Protein AF-A0A7C6B338-F1 (afdb_monomer)

Foldseek 3Di:
DDDDDDDPPPDDPPPDPDDPVLLVVLVCCCPPVVDDLVVSCVVSVNDSVVSVCSVVVVVVVVVVVPPPPPDDPQPQFDQDPVPRDGGRPPDVVVVVVVCVVVVVDPPDPPPPPDDPPPPDDPVVVVVVVVVQVVCVVVVVDDPPPPPVVPPPPPPVVPPPPPPPPPPPPDPPDPDPPDDPDPPDDDDDDDDDDDD

pLDDT: mean 76.28, std 18.22, range [43.34, 97.88]

Secondary structure (DSSP, 8-state):
-------------------HHHHHHHHHHHHTS---HHHHHHHH---HHHHHHHHTTHHHHHHHTS---SS-PPPPPEE-TTT--EESSS-HHHHHHHHHHTT-SPPPTT-SSS-------HHHHHHHHHHHHHHHHTT--S--S----------TT--TT-S--------------------------------

Solvent-accessible surface area (backbone atoms only — not comparable to full-atom values): 13273 Å² total; per-residue (Å²): 138,86,82,79,82,76,83,86,75,89,75,78,90,72,78,70,81,75,52,70,70,57,54,53,51,53,50,48,44,47,69,75,72,66,47,54,60,68,56,50,20,67,76,69,74,44,54,53,68,57,51,51,33,48,74,70,53,52,46,57,57,62,56,67,69,44,78,74,75,82,77,67,78,74,67,74,72,40,64,36,91,91,78,61,49,78,34,50,84,73,56,61,69,62,50,50,50,57,34,44,78,67,63,74,45,75,79,64,93,75,78,60,96,62,78,85,82,75,85,61,56,71,76,56,43,54,52,49,51,54,54,51,53,53,33,48,75,71,67,60,52,78,80,64,82,74,69,63,80,74,78,65,91,67,60,83,77,72,57,94,74,74,78,72,84,75,74,69,75,72,83,78,72,80,80,79,78,76,75,77,81,84,74,87,83,77,89,72,82,86,77,84,83,88,133

Mean predicted aligned error: 17.67 Å

Sequence (195 aa):
MYIFPTPRGFSFRRFHVLSRYLADKVLYLLTEEKLSQRQVARLTGVSRATVAAIARGEWHARYRSRPSQDGDAAPPPCRCPDCGALVTPPCLACQIRKLKSRGKIAPLPGETHGPLQLELHPSHYARYLEVRAAAMARGEGEPSSDWQEDSTDDDPWAMDTLWPDESFPCPTGEPLQHCPQHTDATCLPFQRRAA

Structure (mmCIF, N/CA/C/O backbone):
data_AF-A0A7C6B338-F1
#
_entry.id   AF-A0A7C6B338-F1
#
loop_
_atom_site.group_PDB
_atom_site.id
_atom_site.type_symbol
_atom_site.label_atom_id
_atom_site.label_alt_id
_atom_site.label_comp_id
_atom_site.label_asym_id
_atom_site.label_entity_id
_atom_site.label_seq_id
_atom_site.pdbx_PDB_ins_code
_atom_site.Cartn_x
_atom_site.Cartn_y
_atom_site.Cartn_z
_atom_site.occupancy
_atom_site.B_iso_or_equiv
_atom_site.auth_seq_id
_atom_site.auth_comp_id
_atom_site.auth_asym_id
_atom_site.auth_atom_id
_atom_site.pdbx_PDB_model_num
ATOM 1 N N . MET A 1 1 ? 33.736 28.683 -3.849 1.00 56.28 1 ME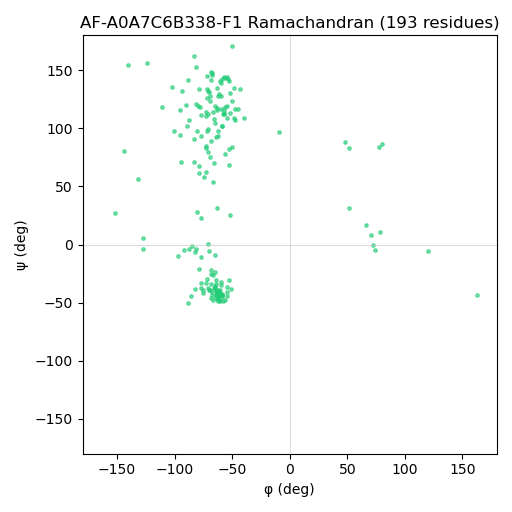T A N 1
ATOM 2 C CA . MET A 1 1 ? 33.394 27.284 -4.187 1.00 56.28 1 MET A CA 1
ATOM 3 C C . MET A 1 1 ? 31.997 27.029 -3.628 1.00 56.28 1 MET A C 1
ATOM 5 O O . MET A 1 1 ? 31.863 26.878 -2.424 1.00 56.28 1 MET A O 1
ATOM 9 N N . TYR A 1 2 ? 30.947 27.154 -4.447 1.00 47.97 2 TYR A N 1
ATOM 10 C CA . TYR A 1 2 ? 29.556 27.104 -3.970 1.00 47.97 2 TYR A CA 1
ATOM 11 C C . TYR A 1 2 ? 28.994 25.686 -4.116 1.00 47.97 2 TYR A C 1
ATOM 13 O O . TYR A 1 2 ? 28.879 25.170 -5.226 1.00 47.97 2 TYR A O 1
ATOM 21 N N . ILE A 1 3 ? 28.667 25.057 -2.987 1.00 61.31 3 ILE A N 1
ATOM 22 C CA . ILE A 1 3 ? 27.981 23.763 -2.921 1.00 61.31 3 ILE A CA 1
ATOM 23 C C . ILE A 1 3 ? 26.480 24.057 -2.965 1.00 61.31 3 ILE A C 1
ATOM 25 O O . ILE A 1 3 ? 25.926 24.562 -1.994 1.00 61.31 3 ILE A O 1
ATOM 29 N N . PHE A 1 4 ? 25.820 23.769 -4.087 1.00 44.12 4 PHE A N 1
ATOM 30 C CA . PHE A 1 4 ? 24.360 23.840 -4.168 1.00 44.12 4 PHE A CA 1
ATOM 31 C C . PHE A 1 4 ? 23.744 22.592 -3.513 1.00 44.12 4 PHE A C 1
ATOM 33 O O . PHE A 1 4 ? 23.978 21.479 -3.998 1.00 44.12 4 PHE A O 1
ATOM 40 N N . PRO A 1 5 ? 22.948 22.728 -2.437 1.00 55.75 5 PRO A N 1
ATOM 41 C CA . PRO A 1 5 ? 22.215 21.608 -1.867 1.00 55.75 5 PRO A CA 1
ATOM 42 C C . PRO A 1 5 ? 21.076 21.218 -2.816 1.00 55.75 5 PRO A C 1
ATOM 44 O O . PRO A 1 5 ? 20.119 21.962 -3.016 1.00 55.75 5 PRO A O 1
ATOM 47 N N . THR A 1 6 ? 21.167 20.038 -3.428 1.00 54.25 6 THR A N 1
ATOM 48 C CA . THR A 1 6 ? 20.068 19.491 -4.232 1.00 54.25 6 THR A CA 1
ATOM 49 C C . THR A 1 6 ? 18.894 19.114 -3.320 1.00 54.25 6 THR A C 1
ATOM 51 O O . THR A 1 6 ? 19.108 18.346 -2.373 1.00 54.25 6 THR A O 1
ATOM 54 N N . PRO A 1 7 ? 17.661 19.572 -3.597 1.00 53.97 7 PRO A N 1
ATOM 55 C CA . PRO A 1 7 ? 16.501 19.247 -2.778 1.00 53.97 7 PRO A CA 1
ATOM 56 C C . PRO A 1 7 ? 16.179 17.750 -2.879 1.00 53.97 7 PRO A C 1
ATOM 58 O O . PRO A 1 7 ? 15.787 17.239 -3.929 1.00 53.97 7 PRO A O 1
ATOM 61 N N . ARG A 1 8 ? 16.334 17.027 -1.763 1.00 49.91 8 ARG A N 1
ATOM 62 C CA . ARG A 1 8 ? 15.863 15.643 -1.597 1.00 49.91 8 ARG A CA 1
ATOM 63 C C . ARG A 1 8 ? 14.357 15.641 -1.312 1.00 49.91 8 ARG A C 1
ATOM 65 O O . ARG A 1 8 ? 13.929 15.299 -0.219 1.00 49.91 8 ARG A O 1
ATOM 72 N N . GLY A 1 9 ? 13.555 16.027 -2.298 1.00 44.34 9 GLY A N 1
ATOM 73 C CA . GLY A 1 9 ? 12.099 15.865 -2.270 1.00 44.34 9 GLY A CA 1
ATOM 74 C C . GLY A 1 9 ? 11.679 14.576 -2.974 1.00 44.34 9 GLY A C 1
ATOM 75 O O . GLY A 1 9 ? 11.151 14.630 -4.078 1.00 44.34 9 GLY A O 1
ATOM 76 N N . PHE A 1 10 ? 11.950 13.408 -2.382 1.00 49.06 10 PHE A N 1
ATOM 77 C CA . PHE A 1 10 ? 11.479 12.113 -2.903 1.00 49.06 10 PHE A CA 1
ATOM 78 C C . PHE A 1 10 ? 10.038 11.859 -2.440 1.00 49.06 10 PHE A C 1
ATOM 80 O O . PHE A 1 10 ? 9.779 11.013 -1.586 1.00 49.06 10 PHE A O 1
ATOM 87 N N . SER A 1 11 ? 9.095 12.610 -3.004 1.00 46.00 11 SER A N 1
ATOM 88 C CA . SER A 1 11 ? 7.671 12.431 -2.726 1.00 46.00 11 SER A CA 1
ATOM 89 C C . SER A 1 11 ? 6.970 11.691 -3.864 1.00 46.00 11 SER A C 1
ATOM 91 O O . SER A 1 11 ? 7.153 11.987 -5.040 1.00 46.00 11 SER A O 1
ATOM 93 N N . PHE A 1 12 ? 6.133 10.743 -3.442 1.00 43.34 12 PHE A N 1
ATOM 94 C CA . PHE A 1 12 ? 5.145 9.955 -4.181 1.00 43.34 12 PHE A CA 1
ATOM 95 C C . PHE A 1 12 ? 5.622 8.781 -5.042 1.00 43.34 12 PHE A C 1
ATOM 97 O O . PHE A 1 12 ? 5.664 8.804 -6.270 1.00 43.34 12 PHE A O 1
ATOM 104 N N . ARG A 1 13 ? 5.786 7.647 -4.342 1.00 46.09 13 ARG A N 1
ATOM 105 C CA . ARG A 1 13 ? 5.622 6.291 -4.882 1.00 46.09 13 ARG A CA 1
ATOM 106 C C . ARG A 1 13 ? 4.162 6.041 -5.282 1.00 46.09 13 ARG A C 1
ATOM 108 O O . ARG A 1 13 ? 3.471 5.238 -4.663 1.00 46.09 13 ARG A O 1
ATOM 115 N N . ARG A 1 14 ? 3.682 6.690 -6.342 1.00 51.34 14 ARG A N 1
ATOM 116 C CA . ARG A 1 14 ? 2.591 6.101 -7.121 1.00 51.34 14 ARG A CA 1
ATOM 117 C C . ARG A 1 14 ? 3.267 5.078 -8.022 1.00 51.34 14 ARG A C 1
ATOM 119 O O . ARG A 1 14 ? 3.908 5.440 -9.004 1.00 51.34 14 ARG A O 1
ATOM 126 N N . PHE A 1 15 ? 3.247 3.809 -7.614 1.00 53.41 15 PHE A N 1
ATOM 127 C CA . PHE A 1 15 ? 3.735 2.728 -8.463 1.00 53.41 15 PHE A CA 1
ATOM 128 C C . PHE A 1 15 ? 2.827 2.678 -9.689 1.00 53.41 15 PHE A C 1
ATOM 130 O O . PHE A 1 15 ? 1.767 2.059 -9.658 1.00 53.41 15 PHE A O 1
ATOM 137 N N . HIS A 1 16 ? 3.215 3.381 -10.753 1.00 63.19 16 HIS A N 1
ATOM 138 C CA . HIS A 1 16 ? 2.616 3.166 -12.056 1.00 63.19 16 HIS A CA 1
ATOM 139 C C . HIS A 1 16 ? 2.805 1.686 -12.365 1.00 63.19 16 HIS A C 1
ATOM 141 O O . HIS A 1 16 ? 3.935 1.191 -12.410 1.00 63.19 16 HIS A O 1
ATOM 147 N N . VAL A 1 17 ? 1.690 0.974 -12.515 1.00 72.56 17 VAL A N 1
ATOM 148 C CA . VAL A 1 17 ? 1.691 -0.357 -13.107 1.00 72.56 17 VAL A CA 1
ATOM 149 C C . VAL A 1 17 ? 2.276 -0.164 -14.502 1.00 72.56 17 VAL A C 1
ATOM 151 O O . VAL A 1 17 ? 1.627 0.412 -15.372 1.00 72.56 17 VAL A O 1
ATOM 154 N N . LEU A 1 18 ? 3.553 -0.517 -14.679 1.00 82.31 18 LEU A N 1
ATOM 155 C CA . LEU A 1 18 ? 4.200 -0.424 -15.982 1.00 82.31 18 LEU A CA 1
ATOM 156 C C . LEU A 1 18 ? 3.463 -1.364 -16.931 1.00 82.31 18 LEU A C 1
ATOM 158 O O . LEU A 1 18 ? 3.292 -2.543 -16.619 1.00 82.31 18 LEU A O 1
ATOM 162 N N . SER A 1 19 ? 3.048 -0.853 -18.085 1.00 88.06 19 SER A N 1
ATOM 163 C CA . SER A 1 19 ? 2.526 -1.711 -19.139 1.00 88.06 19 SER A CA 1
ATOM 164 C C . SER A 1 19 ? 3.650 -2.591 -19.690 1.00 88.06 19 SER A C 1
ATOM 166 O O . SER A 1 19 ? 4.813 -2.181 -19.748 1.00 88.06 19 SER A O 1
ATOM 168 N N . ARG A 1 20 ? 3.296 -3.806 -20.120 1.00 87.25 20 ARG A N 1
ATOM 169 C CA . ARG A 1 20 ? 4.233 -4.750 -20.750 1.00 87.25 20 ARG A CA 1
ATOM 170 C C . ARG A 1 20 ? 4.952 -4.127 -21.948 1.00 87.25 20 ARG A C 1
ATOM 172 O O . ARG A 1 20 ? 6.172 -4.176 -22.016 1.00 87.25 20 ARG A O 1
ATOM 179 N N . TYR A 1 21 ? 4.198 -3.423 -22.788 1.00 92.94 21 TYR A N 1
ATOM 180 C CA . TYR A 1 21 ? 4.725 -2.678 -23.929 1.00 92.94 21 TYR A CA 1
ATOM 181 C C . TYR A 1 21 ? 5.827 -1.678 -23.544 1.00 92.94 21 TYR A C 1
ATOM 183 O O . TYR A 1 21 ? 6.835 -1.553 -24.236 1.00 92.94 21 TYR A O 1
ATOM 191 N N . LEU A 1 22 ? 5.662 -0.969 -22.422 1.00 94.31 22 LEU A N 1
ATOM 192 C CA . LEU A 1 22 ? 6.656 0.005 -21.982 1.00 94.31 22 LEU A CA 1
ATOM 193 C C . LEU A 1 22 ? 7.946 -0.687 -21.520 1.00 94.31 22 LEU A C 1
ATOM 195 O O . LEU A 1 22 ? 9.033 -0.199 -21.822 1.00 94.31 22 LEU A O 1
ATOM 199 N N . ALA A 1 23 ? 7.842 -1.826 -20.833 1.00 93.69 23 ALA A N 1
ATOM 200 C CA . ALA A 1 23 ? 9.010 -2.615 -20.446 1.00 93.69 23 ALA A CA 1
ATOM 201 C C . ALA A 1 23 ? 9.781 -3.141 -21.670 1.00 93.69 23 ALA A C 1
ATOM 203 O O . ALA A 1 23 ? 11.005 -3.018 -21.706 1.00 93.69 23 ALA A O 1
ATOM 204 N N . ASP A 1 24 ? 9.071 -3.622 -22.695 1.00 94.06 24 ASP A N 1
ATOM 205 C CA . ASP A 1 24 ? 9.676 -4.083 -23.951 1.00 94.06 24 ASP A CA 1
ATOM 206 C C . ASP A 1 24 ? 10.387 -2.929 -24.682 1.00 94.06 24 ASP A C 1
ATOM 208 O O . ASP A 1 24 ? 11.522 -3.074 -25.137 1.00 94.06 24 ASP A O 1
ATOM 212 N N . LYS A 1 25 ? 9.780 -1.733 -24.697 1.00 96.12 25 LYS A N 1
ATOM 213 C CA . LYS A 1 25 ? 10.408 -0.520 -25.244 1.00 96.12 25 LYS A CA 1
ATOM 214 C C . LYS A 1 25 ? 11.679 -0.128 -24.483 1.00 96.12 25 LYS A C 1
ATOM 216 O O . LYS A 1 25 ? 12.661 0.269 -25.102 1.00 96.12 25 LYS A O 1
ATOM 221 N N . VAL A 1 26 ? 11.688 -0.237 -23.151 1.00 95.94 26 VAL A N 1
ATOM 222 C CA . VAL A 1 26 ? 12.896 0.018 -22.343 1.00 95.94 26 VAL A CA 1
ATOM 223 C C . VAL A 1 26 ? 14.002 -0.980 -22.685 1.00 95.94 26 VAL A C 1
ATOM 225 O O . VAL A 1 26 ? 15.153 -0.566 -22.807 1.00 95.94 26 VAL A O 1
ATOM 228 N N . LEU A 1 27 ? 13.674 -2.265 -22.854 1.00 95.44 27 LEU A N 1
ATOM 229 C CA . LEU A 1 27 ? 14.650 -3.285 -23.245 1.00 95.44 27 LEU A CA 1
ATOM 230 C C . LEU A 1 27 ? 15.247 -2.988 -24.622 1.00 95.44 27 LEU A C 1
ATOM 232 O O . LEU A 1 27 ? 16.468 -2.966 -24.741 1.00 95.44 27 LEU A O 1
ATOM 236 N N . TYR A 1 28 ? 14.409 -2.657 -25.607 1.00 96.38 28 TYR A N 1
ATOM 237 C CA . TYR A 1 28 ? 14.851 -2.281 -26.951 1.00 96.38 28 TYR A CA 1
ATOM 238 C C . TYR A 1 28 ? 15.841 -1.102 -26.935 1.00 96.38 28 TYR A C 1
ATOM 240 O O . TYR A 1 28 ? 16.917 -1.184 -27.522 1.00 96.38 28 TYR A O 1
ATOM 248 N N . LEU A 1 29 ? 15.532 -0.032 -26.192 1.00 96.81 29 LEU A N 1
ATOM 249 C CA . LEU A 1 29 ? 16.410 1.143 -26.078 1.00 96.81 29 LEU A CA 1
ATOM 250 C C . LEU A 1 29 ? 17.757 0.829 -25.401 1.00 96.81 29 LEU A C 1
ATOM 252 O O . LEU A 1 29 ? 18.762 1.486 -25.676 1.00 96.81 29 LEU A O 1
ATOM 256 N N . LEU A 1 30 ? 17.785 -0.150 -24.491 1.00 96.12 30 LEU A N 1
ATOM 257 C CA . LEU A 1 30 ? 19.012 -0.575 -23.815 1.00 96.12 30 LEU A CA 1
ATOM 258 C C . LEU A 1 30 ? 19.890 -1.460 -24.709 1.00 96.12 30 LEU A C 1
ATOM 260 O O . LEU A 1 30 ? 21.113 -1.348 -24.631 1.00 96.12 30 LEU A O 1
ATOM 264 N N . THR A 1 31 ? 19.295 -2.333 -25.526 1.00 95.50 31 THR A N 1
ATOM 265 C CA . THR A 1 31 ? 20.041 -3.284 -26.364 1.00 95.50 31 THR A CA 1
ATOM 266 C C . THR A 1 31 ? 20.473 -2.688 -27.699 1.00 95.50 31 THR A C 1
ATOM 268 O O . THR A 1 31 ? 21.626 -2.862 -28.083 1.00 95.50 31 THR A O 1
ATOM 271 N N . GLU A 1 32 ? 19.580 -1.967 -28.381 1.00 93.94 32 GLU A N 1
ATOM 272 C CA . GLU A 1 32 ? 19.788 -1.529 -29.767 1.00 93.94 32 GLU A CA 1
ATOM 273 C C . GLU A 1 32 ? 20.521 -0.182 -29.838 1.00 93.94 32 GLU A C 1
ATOM 275 O O . GLU A 1 32 ? 21.556 -0.042 -30.486 1.00 93.94 32 GLU A O 1
ATOM 280 N N . GLU A 1 33 ? 20.034 0.814 -29.095 1.00 87.44 33 GLU A N 1
ATOM 281 C CA . GLU A 1 33 ? 20.549 2.189 -29.159 1.00 87.44 33 GLU A CA 1
ATOM 282 C C . GLU A 1 33 ? 21.735 2.440 -28.209 1.00 87.44 33 GLU A C 1
ATOM 284 O O . GLU A 1 33 ? 22.310 3.530 -28.196 1.00 87.44 33 GLU A O 1
ATOM 289 N N . LYS A 1 34 ? 22.112 1.437 -27.397 1.00 91.38 34 LYS A N 1
ATOM 290 C CA . LYS A 1 34 ? 23.195 1.498 -26.392 1.00 91.38 34 LYS A CA 1
ATOM 291 C C . LYS A 1 34 ? 23.082 2.700 -25.442 1.00 91.38 34 LYS A C 1
ATOM 293 O O . LYS A 1 34 ? 24.087 3.236 -24.966 1.00 91.38 34 LYS A O 1
ATOM 298 N N . LEU A 1 35 ? 21.858 3.137 -25.146 1.00 96.19 35 LEU A N 1
ATOM 299 C CA . LEU A 1 35 ? 21.623 4.273 -24.262 1.00 96.19 35 LEU A CA 1
ATOM 300 C C . LEU A 1 35 ? 21.920 3.918 -22.804 1.00 96.19 35 LEU A C 1
ATOM 302 O O . LEU A 1 35 ? 21.628 2.825 -22.316 1.00 96.19 35 LEU A O 1
ATOM 306 N N . SER A 1 36 ? 22.441 4.888 -22.050 1.00 97.19 36 SER A N 1
ATOM 307 C CA . SER A 1 36 ? 22.596 4.714 -20.607 1.00 97.19 36 SER A CA 1
ATOM 308 C C . SER A 1 36 ? 21.229 4.665 -19.917 1.00 97.19 36 SER A C 1
ATOM 310 O O . SER A 1 36 ? 20.293 5.377 -20.286 1.00 97.19 36 SER A O 1
ATOM 312 N N . GLN A 1 37 ? 21.123 3.917 -18.816 1.00 97.38 37 GLN A N 1
ATOM 313 C CA . GLN A 1 37 ? 19.884 3.824 -18.025 1.00 97.38 37 GLN A CA 1
ATOM 314 C C . GLN A 1 37 ? 19.320 5.197 -17.609 1.00 97.38 37 GLN A C 1
ATOM 316 O O . GLN A 1 37 ? 18.111 5.361 -17.465 1.00 97.38 37 GLN A O 1
ATOM 321 N N . ARG A 1 38 ? 20.190 6.200 -17.405 1.00 96.44 38 ARG A N 1
ATOM 322 C CA . ARG A 1 38 ? 19.781 7.575 -17.074 1.00 96.44 38 ARG A CA 1
ATOM 323 C C . ARG A 1 38 ? 19.118 8.280 -18.258 1.00 96.44 38 ARG A C 1
ATOM 325 O O . ARG A 1 38 ? 18.160 9.013 -18.041 1.00 96.44 38 ARG A O 1
ATOM 332 N N . GLN A 1 39 ? 19.618 8.076 -19.475 1.00 97.19 39 GLN A N 1
ATOM 333 C CA . GLN A 1 39 ? 19.007 8.624 -20.688 1.00 97.19 39 GLN A CA 1
ATOM 334 C C . GLN A 1 39 ? 17.661 7.955 -20.953 1.00 97.19 39 GLN A C 1
ATOM 336 O O . GLN A 1 39 ? 16.671 8.657 -21.130 1.00 97.19 39 GLN A O 1
ATOM 341 N N . VAL A 1 40 ? 17.595 6.625 -20.850 1.00 97.38 40 VAL A N 1
ATOM 342 C CA . VAL A 1 40 ? 16.340 5.878 -21.025 1.00 97.38 40 VAL A CA 1
ATOM 343 C C . VAL A 1 40 ? 15.279 6.322 -20.015 1.00 97.38 40 VAL A C 1
ATOM 345 O O . VAL A 1 40 ? 14.139 6.569 -20.396 1.00 97.38 40 VAL A O 1
ATOM 348 N N . ALA A 1 41 ? 15.647 6.512 -18.744 1.00 96.44 41 ALA A N 1
ATOM 349 C CA . ALA A 1 41 ? 14.741 7.031 -17.716 1.00 96.44 41 ALA A CA 1
ATOM 350 C C . ALA A 1 41 ? 14.173 8.420 -18.067 1.00 96.44 41 ALA A C 1
ATOM 352 O O . ALA A 1 41 ? 12.979 8.660 -17.905 1.00 96.44 41 ALA A O 1
ATOM 353 N N . ARG A 1 42 ? 15.011 9.328 -18.588 1.00 96.44 42 ARG A N 1
ATOM 354 C CA . ARG A 1 42 ? 14.578 10.668 -19.023 1.00 96.44 42 ARG A CA 1
ATOM 355 C C . ARG A 1 42 ? 13.665 10.612 -20.247 1.00 96.44 42 ARG A C 1
ATOM 357 O O . ARG A 1 42 ? 12.682 11.337 -20.281 1.00 96.44 42 ARG A O 1
ATOM 364 N N . LEU A 1 43 ? 13.973 9.749 -21.215 1.00 96.62 43 LEU A N 1
ATOM 365 C CA . LEU A 1 43 ? 13.196 9.600 -22.450 1.00 96.62 43 LEU A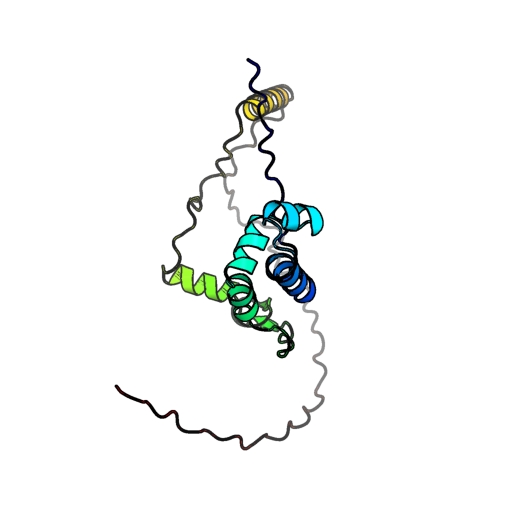 CA 1
ATOM 366 C C . LEU A 1 43 ? 11.830 8.944 -22.217 1.00 96.62 43 LEU A C 1
ATOM 368 O O . LEU A 1 43 ? 10.853 9.305 -22.861 1.00 96.62 43 LEU A O 1
ATOM 372 N N . THR A 1 44 ? 11.760 7.969 -21.311 1.00 94.88 44 THR A N 1
ATOM 373 C CA . THR A 1 44 ? 10.543 7.171 -21.071 1.00 94.88 44 THR A CA 1
ATOM 374 C C . THR A 1 44 ? 9.704 7.663 -19.893 1.00 94.88 44 THR A C 1
ATOM 376 O O . THR A 1 44 ? 8.595 7.175 -19.698 1.00 94.88 44 THR A O 1
ATOM 379 N N . GLY A 1 45 ? 10.220 8.593 -19.082 1.00 94.56 45 GLY A N 1
ATOM 380 C CA . GLY A 1 45 ? 9.571 9.048 -17.847 1.00 94.56 45 GLY A CA 1
ATOM 381 C C . GLY A 1 45 ? 9.578 8.006 -16.721 1.00 94.56 45 GLY A C 1
ATOM 382 O O . GLY A 1 45 ? 8.938 8.194 -15.687 1.00 94.56 45 GLY A O 1
ATOM 383 N N . VAL A 1 46 ? 10.295 6.894 -16.898 1.00 93.94 46 VAL A N 1
ATOM 384 C CA . VAL A 1 46 ? 10.379 5.810 -15.918 1.00 93.94 46 VAL A CA 1
ATOM 385 C C . VAL A 1 46 ? 11.506 6.070 -14.927 1.00 93.94 46 VAL A C 1
ATOM 387 O O . VAL A 1 46 ? 12.592 6.521 -15.286 1.00 93.94 46 VAL A O 1
ATOM 390 N N . SER A 1 47 ? 11.284 5.731 -13.654 1.00 93.94 47 SER A N 1
ATOM 391 C CA . SER A 1 47 ? 12.330 5.860 -12.638 1.00 93.94 47 SER A CA 1
ATOM 392 C C . SER A 1 47 ? 13.571 5.027 -12.996 1.00 93.94 47 SER A C 1
ATOM 394 O O . SER A 1 47 ? 13.466 3.887 -13.459 1.00 93.94 47 SER A O 1
ATOM 396 N N . ARG A 1 48 ? 14.769 5.550 -12.705 1.00 95.38 48 ARG A N 1
ATOM 397 C CA . ARG A 1 48 ? 16.034 4.825 -12.932 1.00 95.38 48 ARG A CA 1
ATOM 398 C C . ARG A 1 48 ? 16.051 3.453 -12.246 1.00 95.38 48 ARG A C 1
ATOM 400 O O . ARG A 1 48 ? 16.601 2.508 -12.800 1.00 95.38 48 ARG A O 1
ATOM 407 N N . ALA A 1 49 ? 15.451 3.341 -11.058 1.00 93.00 49 ALA A N 1
ATOM 408 C CA . ALA A 1 49 ? 15.364 2.081 -10.323 1.00 93.00 49 ALA A CA 1
ATOM 409 C C . ALA A 1 49 ? 14.528 1.034 -11.078 1.00 93.00 49 ALA A C 1
ATOM 411 O O . ALA A 1 49 ? 14.909 -0.131 -11.140 1.00 93.00 49 ALA A O 1
ATOM 412 N N . THR A 1 50 ? 13.428 1.456 -11.702 1.00 93.12 50 THR A N 1
ATOM 413 C CA . THR A 1 50 ? 12.594 0.581 -12.532 1.00 93.12 50 THR A CA 1
ATOM 414 C C . THR A 1 50 ? 13.328 0.150 -13.801 1.00 93.12 50 THR A C 1
ATOM 416 O O . THR A 1 50 ? 13.313 -1.031 -14.124 1.00 93.12 50 THR A O 1
ATOM 419 N N . VAL A 1 51 ? 14.027 1.069 -14.480 1.00 95.75 51 VAL A N 1
ATOM 420 C CA . VAL A 1 51 ? 14.860 0.732 -15.652 1.00 95.75 51 VAL A CA 1
ATOM 421 C C . VAL A 1 51 ? 15.935 -0.293 -15.277 1.00 95.75 51 VAL A C 1
ATOM 423 O O . VAL A 1 51 ? 16.125 -1.271 -15.992 1.00 95.75 51 VAL A O 1
ATOM 426 N N . ALA A 1 52 ? 16.594 -0.123 -14.127 1.00 95.31 52 ALA A N 1
ATOM 427 C CA . ALA A 1 52 ? 17.569 -1.092 -13.630 1.00 95.31 52 ALA A CA 1
ATOM 428 C C . ALA A 1 52 ? 16.933 -2.462 -13.321 1.00 95.31 52 ALA A C 1
ATOM 430 O O . ALA A 1 52 ? 17.514 -3.491 -13.653 1.00 95.31 52 ALA A O 1
ATOM 431 N N . ALA A 1 53 ? 15.731 -2.497 -12.735 1.00 93.25 53 ALA A N 1
ATOM 432 C CA . ALA A 1 53 ? 15.005 -3.746 -12.487 1.00 93.25 53 ALA A CA 1
ATOM 433 C C . ALA A 1 53 ? 14.591 -4.463 -13.787 1.00 93.25 53 ALA A C 1
ATOM 435 O O . ALA A 1 53 ? 14.635 -5.691 -13.841 1.00 93.25 53 ALA A O 1
ATOM 436 N N . ILE A 1 54 ? 14.225 -3.714 -14.835 1.00 94.38 54 ILE A N 1
ATOM 437 C CA . ILE A 1 54 ? 13.942 -4.257 -16.174 1.00 94.38 54 ILE A CA 1
ATOM 438 C C . ILE A 1 54 ? 15.222 -4.823 -16.794 1.00 94.38 54 ILE A C 1
ATOM 440 O O . ILE A 1 54 ? 15.225 -5.967 -17.232 1.00 94.38 54 ILE A O 1
ATOM 444 N N . ALA A 1 55 ? 16.322 -4.067 -16.751 1.00 95.12 55 ALA A N 1
ATOM 445 C CA . ALA A 1 55 ? 17.613 -4.494 -17.290 1.00 95.12 55 ALA A CA 1
ATOM 446 C C . ALA A 1 55 ? 18.141 -5.781 -16.628 1.00 95.12 55 ALA A C 1
ATOM 448 O O . ALA A 1 55 ? 18.791 -6.587 -17.283 1.00 95.12 55 ALA A O 1
ATOM 449 N N . ARG A 1 56 ? 17.844 -5.993 -15.338 1.00 94.81 56 ARG A N 1
ATOM 450 C CA . ARG A 1 56 ? 18.188 -7.223 -14.601 1.00 94.81 56 ARG A CA 1
ATOM 451 C C . ARG A 1 56 ? 17.212 -8.386 -14.826 1.00 94.81 56 ARG A C 1
ATOM 453 O O . ARG A 1 56 ? 17.415 -9.451 -14.257 1.00 94.81 56 ARG A O 1
ATOM 460 N N . GLY A 1 57 ? 16.120 -8.189 -15.567 1.00 92.06 57 GLY A N 1
ATOM 461 C CA . GLY A 1 57 ? 15.062 -9.193 -15.745 1.00 92.06 57 GLY A CA 1
ATOM 462 C C . GLY A 1 57 ? 14.173 -9.428 -14.511 1.00 92.06 57 GLY A C 1
ATOM 463 O O . GLY A 1 57 ? 13.210 -10.190 -14.571 1.00 92.06 57 GLY A O 1
ATOM 464 N N . GLU A 1 58 ? 14.426 -8.736 -13.398 1.00 89.56 58 GLU A N 1
ATOM 465 C CA . GLU A 1 58 ? 13.661 -8.861 -12.148 1.00 89.56 58 GLU A CA 1
ATOM 466 C C . GLU A 1 58 ? 12.227 -8.323 -12.271 1.00 89.56 58 GLU A C 1
ATOM 468 O O . GLU A 1 58 ? 11.344 -8.686 -11.489 1.00 89.56 58 GLU A O 1
ATOM 473 N N . TRP A 1 59 ? 11.977 -7.448 -13.249 1.00 85.44 59 TRP A N 1
ATOM 474 C CA . TRP A 1 59 ? 10.654 -6.872 -13.481 1.00 85.44 59 TRP A CA 1
ATOM 475 C C . TRP A 1 59 ? 9.607 -7.943 -13.832 1.00 85.44 59 TRP A C 1
ATOM 477 O O . TRP A 1 59 ? 8.519 -7.951 -13.253 1.00 85.44 59 TRP A O 1
ATOM 487 N N . HIS A 1 60 ? 9.954 -8.908 -14.692 1.00 77.12 60 HIS A N 1
ATOM 488 C CA . HIS A 1 60 ? 9.044 -9.997 -15.062 1.00 77.12 60 HIS A CA 1
ATOM 489 C C . HIS A 1 60 ? 8.766 -10.954 -13.904 1.00 77.12 60 HIS A C 1
ATOM 491 O O . HIS A 1 60 ? 7.643 -11.441 -13.795 1.00 77.12 60 HIS A O 1
ATOM 497 N N . ALA A 1 61 ? 9.742 -11.197 -13.025 1.00 75.44 61 ALA A N 1
ATOM 498 C CA . ALA A 1 61 ? 9.552 -12.062 -11.862 1.00 75.44 61 ALA A CA 1
ATOM 499 C C . ALA A 1 61 ? 8.463 -11.512 -10.929 1.00 75.44 61 ALA A C 1
ATOM 501 O O . ALA A 1 61 ? 7.611 -12.266 -10.475 1.00 75.44 61 ALA A O 1
ATOM 502 N N . ARG A 1 62 ? 8.438 -10.188 -10.716 1.00 71.25 62 ARG A N 1
ATOM 503 C CA . ARG A 1 62 ? 7.409 -9.513 -9.905 1.00 71.25 62 ARG A CA 1
ATOM 504 C C . ARG A 1 62 ? 6.044 -9.446 -10.583 1.00 71.25 62 ARG A C 1
ATOM 506 O O . ARG A 1 62 ? 5.029 -9.446 -9.898 1.00 71.25 62 ARG A O 1
ATOM 513 N N . TYR A 1 63 ? 6.016 -9.336 -11.910 1.00 72.12 63 TYR A N 1
ATOM 514 C CA . TYR A 1 63 ? 4.760 -9.295 -12.656 1.00 72.12 63 TYR A CA 1
ATOM 515 C C . TYR A 1 63 ? 4.117 -10.685 -12.754 1.00 72.12 63 TYR A C 1
ATOM 517 O O . TYR A 1 63 ? 2.920 -10.811 -12.537 1.00 72.12 63 TYR A O 1
ATOM 525 N N . ARG A 1 64 ? 4.911 -11.736 -13.007 1.00 67.31 64 ARG A N 1
ATOM 526 C CA . ARG A 1 64 ? 4.430 -13.128 -13.083 1.00 67.31 64 ARG A CA 1
ATOM 527 C C . ARG A 1 64 ? 4.038 -13.713 -11.730 1.00 67.31 64 ARG A C 1
ATOM 529 O O . ARG A 1 64 ? 3.181 -14.583 -11.687 1.00 67.31 64 ARG A O 1
ATOM 536 N N . SER A 1 65 ? 4.664 -13.268 -10.639 1.00 67.19 65 SER A N 1
ATOM 537 C CA . SER A 1 65 ? 4.287 -13.709 -9.293 1.00 67.19 65 SER A CA 1
ATOM 538 C C . SER A 1 65 ? 3.023 -13.036 -8.774 1.00 67.19 65 SER A C 1
ATOM 540 O O . SER A 1 65 ? 2.488 -13.464 -7.752 1.00 67.19 65 SER A O 1
ATOM 542 N N . ARG A 1 66 ? 2.520 -12.001 -9.459 1.00 65.12 66 ARG A N 1
ATOM 543 C CA . ARG A 1 66 ? 1.188 -11.496 -9.170 1.00 65.12 66 ARG A CA 1
ATOM 544 C C . ARG A 1 66 ? 0.208 -12.532 -9.724 1.00 65.12 66 ARG A C 1
ATOM 546 O O . ARG A 1 66 ? 0.206 -12.724 -10.939 1.00 65.12 66 ARG A O 1
ATOM 553 N N . PRO A 1 67 ? -0.572 -13.224 -8.874 1.00 63.56 67 PRO A N 1
ATOM 554 C CA . PRO A 1 67 ? -1.576 -14.150 -9.366 1.00 63.56 67 PRO A CA 1
ATOM 555 C C . PRO A 1 67 ? -2.461 -13.366 -10.329 1.00 63.56 67 PRO A C 1
ATOM 557 O O . PRO A 1 67 ? -3.003 -12.319 -9.966 1.00 63.56 67 PRO A O 1
ATOM 560 N N . SER A 1 68 ? -2.480 -13.819 -11.581 1.00 58.56 68 SER A N 1
ATOM 561 C CA . SER A 1 68 ? -3.374 -13.328 -12.617 1.00 58.56 68 SER A CA 1
ATOM 562 C C . SER A 1 68 ? -4.779 -13.298 -12.025 1.00 58.56 68 SER A C 1
ATOM 564 O O . SER A 1 68 ? -5.347 -14.351 -11.761 1.00 58.56 68 SER A O 1
ATOM 566 N N . GLN A 1 69 ? -5.313 -12.104 -11.763 1.00 58.69 69 GLN A N 1
ATOM 567 C CA . GLN A 1 69 ? -6.722 -11.936 -11.390 1.00 58.69 69 GLN A CA 1
ATOM 568 C C . GLN A 1 69 ? -7.654 -12.195 -12.585 1.00 58.69 69 GLN A C 1
ATOM 570 O O . GLN A 1 69 ? -8.869 -12.099 -12.445 1.00 58.69 69 GLN A O 1
ATOM 575 N N . ASP A 1 70 ? -7.097 -12.530 -13.749 1.00 56.31 70 ASP A N 1
ATOM 576 C CA . ASP A 1 70 ? -7.850 -12.894 -14.936 1.00 56.31 70 ASP A CA 1
ATOM 577 C C . ASP A 1 70 ? -8.224 -14.380 -14.836 1.00 56.31 70 ASP A C 1
ATOM 579 O O . ASP A 1 70 ? -7.449 -15.254 -15.227 1.00 56.31 70 ASP A O 1
ATOM 583 N N . GLY A 1 71 ? -9.388 -14.673 -14.256 1.00 57.22 71 GLY A N 1
ATOM 584 C CA . GLY A 1 71 ? -10.008 -15.997 -14.360 1.00 57.22 71 GLY A CA 1
ATOM 585 C C . GLY A 1 71 ? -11.087 -16.279 -13.325 1.00 57.22 71 GLY A C 1
ATOM 586 O O . GLY A 1 71 ? -12.164 -16.750 -13.679 1.00 57.22 71 GLY A O 1
ATOM 587 N N . ASP A 1 72 ? -10.842 -15.917 -12.070 1.00 64.56 72 ASP A N 1
ATOM 588 C CA . ASP A 1 72 ? -11.777 -16.209 -10.990 1.00 64.56 72 ASP A CA 1
ATOM 589 C C . ASP A 1 72 ? -12.578 -14.949 -10.683 1.00 64.56 72 ASP A C 1
ATOM 591 O O . ASP A 1 72 ? -12.108 -14.049 -9.981 1.00 64.56 72 ASP A O 1
ATOM 595 N N . ALA A 1 73 ? -13.788 -14.859 -11.245 1.00 78.25 73 ALA A N 1
ATOM 596 C CA . ALA A 1 73 ? -14.766 -13.876 -10.799 1.00 78.25 73 ALA A CA 1
ATOM 597 C C . ALA A 1 73 ? -14.819 -13.943 -9.268 1.00 78.25 73 ALA A C 1
ATOM 599 O O . ALA A 1 73 ? -15.127 -14.996 -8.705 1.00 78.25 73 ALA A O 1
ATOM 600 N N . ALA A 1 74 ? -14.434 -12.848 -8.603 1.00 79.00 74 ALA A N 1
ATOM 601 C CA . ALA A 1 74 ? -14.392 -12.818 -7.150 1.00 79.00 74 ALA A CA 1
ATOM 602 C C . ALA A 1 74 ? -15.755 -13.292 -6.624 1.00 79.00 74 ALA A C 1
ATOM 604 O O . ALA A 1 74 ? -16.782 -12.818 -7.125 1.00 79.00 74 ALA A O 1
ATOM 605 N N . PRO A 1 75 ? -15.791 -14.240 -5.669 1.00 84.75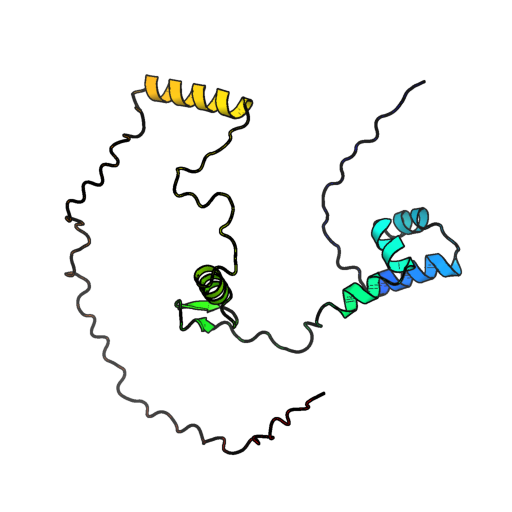 75 PRO A N 1
ATOM 606 C CA . PRO A 1 75 ? -17.056 -14.773 -5.203 1.00 84.75 75 PRO A CA 1
ATOM 607 C C . PRO A 1 75 ? -17.925 -13.622 -4.682 1.00 84.75 75 PRO A C 1
ATOM 609 O O . PRO A 1 75 ? -17.391 -12.661 -4.107 1.00 84.75 75 PRO A O 1
ATOM 612 N N . PRO A 1 76 ? -19.250 -13.685 -4.896 1.00 91.06 76 PRO A N 1
ATOM 613 C CA . PRO A 1 76 ? -20.140 -12.627 -4.456 1.00 91.06 76 PRO A CA 1
ATOM 614 C C . PRO A 1 76 ? -19.971 -12.402 -2.945 1.00 91.06 76 PRO A C 1
ATOM 616 O O . PRO A 1 76 ? -19.749 -13.359 -2.195 1.00 91.06 76 PRO A O 1
ATOM 619 N N . PRO A 1 77 ? -20.045 -11.146 -2.477 1.00 96.25 77 PRO A N 1
ATOM 620 C CA . PRO A 1 77 ? -19.932 -10.851 -1.058 1.00 96.25 77 PRO A CA 1
ATOM 621 C C . PRO A 1 77 ? -21.065 -11.544 -0.289 1.00 96.25 77 PRO A C 1
ATOM 623 O O . PRO A 1 77 ? -22.236 -11.412 -0.639 1.00 96.25 77 PRO A O 1
ATOM 626 N N . CYS A 1 78 ? -20.724 -12.271 0.774 1.00 97.31 78 CYS A N 1
ATOM 627 C CA . CYS A 1 78 ? -21.673 -12.975 1.635 1.00 97.31 78 CYS A CA 1
ATOM 628 C C . CYS A 1 78 ? -21.501 -12.537 3.096 1.00 97.31 78 CYS A C 1
ATOM 630 O O . CYS A 1 78 ? -20.439 -12.057 3.500 1.00 97.31 78 CYS A O 1
ATOM 632 N N . ARG A 1 79 ? -22.540 -12.683 3.927 1.00 97.88 79 ARG A N 1
ATOM 633 C CA . ARG A 1 79 ? -22.397 -12.440 5.371 1.00 97.88 79 ARG A CA 1
ATOM 634 C C . ARG A 1 79 ? -21.586 -13.566 6.010 1.00 97.88 79 ARG A C 1
ATOM 636 O O . ARG A 1 79 ? -21.816 -14.740 5.739 1.00 97.88 79 ARG A O 1
ATOM 643 N N . CYS A 1 80 ? -20.625 -13.213 6.855 1.00 97.81 80 CYS A N 1
ATOM 644 C CA . CYS A 1 80 ? -19.847 -14.184 7.612 1.00 97.81 80 CYS A CA 1
ATOM 645 C C . CYS A 1 80 ? -20.724 -14.839 8.695 1.00 97.81 80 CYS A C 1
ATOM 647 O O . CYS A 1 80 ? -21.343 -14.103 9.461 1.00 97.81 80 CYS A O 1
ATOM 649 N N . PRO A 1 81 ? -20.734 -16.178 8.831 1.00 96.69 81 PRO A N 1
ATOM 650 C CA . PRO A 1 81 ? -21.531 -16.853 9.858 1.00 96.69 81 PRO A CA 1
ATOM 651 C C . PRO A 1 81 ? -21.031 -16.589 11.288 1.00 96.69 81 PRO A C 1
ATOM 653 O O . PRO A 1 81 ? -21.818 -16.646 12.222 1.00 96.69 81 PRO A O 1
ATOM 656 N N . ASP A 1 82 ? -19.745 -16.262 11.464 1.00 96.75 82 ASP A N 1
ATOM 657 C CA . ASP A 1 82 ? -19.152 -16.039 12.791 1.00 96.75 82 ASP A CA 1
ATOM 658 C C . ASP A 1 82 ? -19.430 -14.619 13.329 1.00 96.75 82 ASP A C 1
ATOM 660 O O . ASP A 1 82 ? -19.605 -14.432 14.528 1.00 96.75 82 ASP A O 1
ATOM 664 N N . CYS A 1 83 ? -19.403 -13.589 12.469 1.00 97.31 83 CYS A N 1
ATOM 665 C CA . CYS A 1 83 ? -19.480 -12.182 12.901 1.00 97.31 83 CYS A CA 1
ATOM 666 C C . CYS A 1 83 ? -20.557 -11.340 12.206 1.00 97.31 83 CYS A C 1
ATOM 668 O O . CYS A 1 83 ? -20.68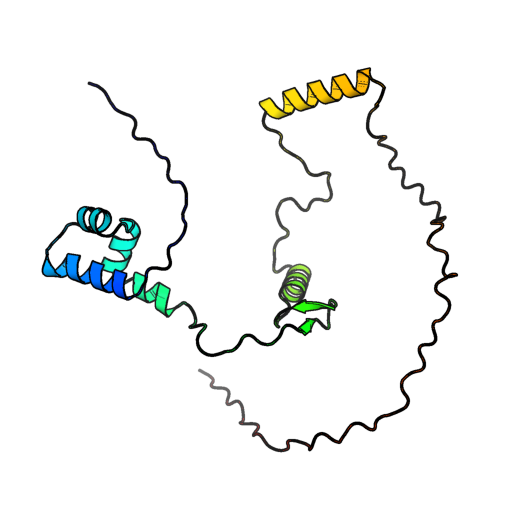1 -10.157 12.510 1.00 97.31 83 CYS A O 1
ATOM 670 N N . GLY A 1 84 ? -21.279 -11.895 11.231 1.00 97.06 84 GLY A N 1
ATOM 671 C CA . GLY A 1 84 ? -22.342 -11.205 10.494 1.00 97.06 84 GLY A CA 1
ATOM 672 C C . GLY A 1 84 ? -21.883 -10.161 9.466 1.00 97.06 84 GLY A C 1
ATOM 673 O O . GLY A 1 84 ? -22.727 -9.633 8.735 1.00 97.06 84 GLY A O 1
ATOM 674 N N . ALA A 1 85 ? -20.580 -9.866 9.372 1.00 96.25 85 ALA A N 1
ATOM 675 C CA . ALA A 1 85 ? -20.035 -8.873 8.443 1.00 96.25 85 ALA A CA 1
ATOM 676 C C . ALA A 1 85 ? -20.151 -9.32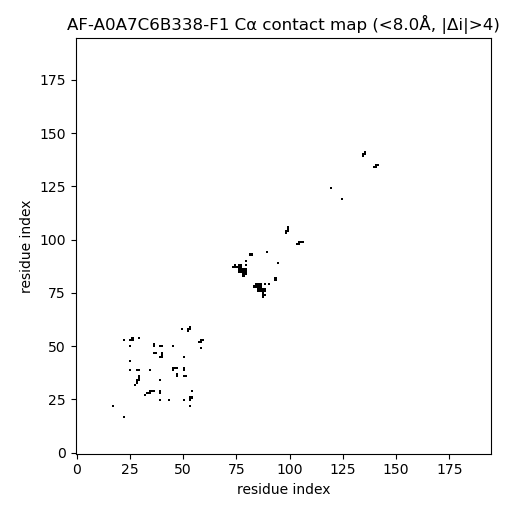5 6.978 1.00 96.25 85 ALA A C 1
ATOM 678 O O . ALA A 1 85 ? -19.918 -10.495 6.672 1.00 96.25 85 ALA A O 1
ATOM 679 N N . LEU A 1 86 ? -20.462 -8.394 6.073 1.00 97.38 86 LEU A N 1
ATOM 680 C CA . LEU A 1 86 ? -20.491 -8.641 4.631 1.00 97.38 86 LEU A CA 1
ATOM 681 C C . LEU A 1 86 ? -19.054 -8.679 4.085 1.00 9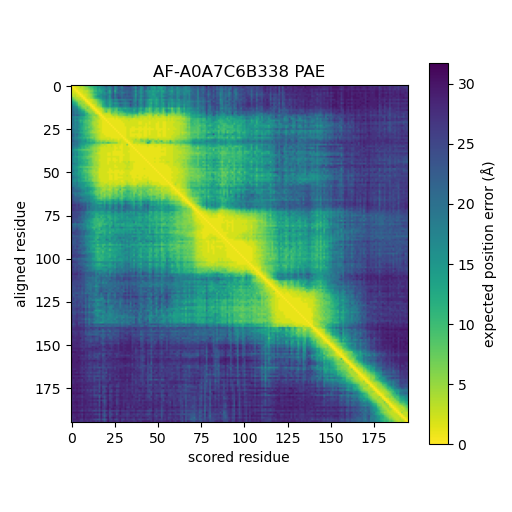7.38 86 LEU A C 1
ATOM 683 O O . LEU A 1 86 ? -18.358 -7.666 4.101 1.00 97.38 86 LEU A O 1
ATOM 687 N N . VAL A 1 87 ? -18.592 -9.850 3.646 1.00 96.75 87 VAL A N 1
ATOM 688 C CA . VAL A 1 87 ? -17.207 -10.084 3.210 1.00 96.75 87 VAL A CA 1
ATOM 689 C C . VAL A 1 87 ? -17.155 -10.993 1.987 1.00 96.75 87 VAL A C 1
ATOM 691 O O . VAL A 1 87 ? -18.021 -11.839 1.783 1.00 96.75 87 VAL A O 1
ATOM 694 N N . THR A 1 88 ? -16.094 -10.873 1.195 1.00 95.12 88 THR A N 1
ATOM 695 C CA . THR A 1 88 ? -15.722 -11.914 0.231 1.00 95.12 88 THR A CA 1
ATOM 696 C C . THR A 1 88 ? -14.999 -13.021 1.005 1.00 95.12 88 THR A C 1
ATOM 698 O O . THR A 1 88 ? -13.994 -12.722 1.656 1.00 95.12 88 THR A O 1
ATOM 701 N N . PRO A 1 89 ? -15.502 -14.268 1.025 1.00 90.75 89 PRO A N 1
ATOM 702 C CA . PRO A 1 89 ? -14.904 -15.329 1.828 1.00 90.75 89 PRO A CA 1
ATOM 703 C C . PRO A 1 89 ? -13.451 -15.593 1.392 1.00 90.75 89 PRO A C 1
ATOM 705 O O . PRO A 1 89 ? -13.172 -15.592 0.192 1.00 90.75 89 PRO A O 1
ATOM 708 N N . PRO A 1 90 ? -12.519 -15.842 2.336 1.00 94.19 90 PRO A N 1
ATOM 709 C CA . PRO A 1 90 ? -12.712 -15.998 3.785 1.00 94.19 90 PRO A CA 1
ATOM 710 C C . PRO A 1 90 ? -12.807 -14.670 4.569 1.00 94.19 90 PRO A C 1
ATOM 712 O O . PRO A 1 90 ? -12.208 -13.661 4.210 1.00 94.19 90 PRO A O 1
ATOM 715 N N . CYS A 1 91 ? -13.501 -14.680 5.716 1.00 96.38 91 CYS A N 1
ATOM 716 C CA . CYS A 1 91 ? -13.591 -13.504 6.592 1.00 96.38 91 CYS A CA 1
ATOM 717 C C . CYS A 1 91 ? -12.256 -13.216 7.301 1.00 96.38 91 CYS A C 1
ATOM 719 O O . CYS A 1 91 ? -11.946 -13.805 8.344 1.00 96.38 91 CYS A O 1
ATOM 721 N N . LEU A 1 92 ? -11.487 -12.261 6.771 1.00 95.38 92 LEU A N 1
ATOM 722 C CA . LEU A 1 92 ? -10.193 -11.863 7.334 1.00 95.38 92 LEU A CA 1
ATOM 723 C C . LEU A 1 92 ? -10.302 -11.354 8.778 1.00 95.38 92 LEU A C 1
ATOM 725 O O . LEU A 1 92 ? -9.424 -11.637 9.589 1.00 95.38 92 LEU A O 1
ATOM 729 N N . ALA A 1 93 ? -11.392 -10.671 9.140 1.00 94.50 93 ALA A N 1
ATOM 730 C CA . ALA A 1 93 ? -11.605 -10.205 10.511 1.00 94.50 93 ALA A CA 1
ATOM 731 C C . ALA A 1 93 ? -11.690 -11.379 11.501 1.00 94.50 93 ALA A C 1
ATOM 733 O O . ALA A 1 93 ? -10.978 -11.400 12.505 1.00 94.50 93 ALA A O 1
ATOM 734 N N . CYS A 1 94 ? -12.501 -12.397 11.196 1.00 97.31 94 CYS A N 1
ATOM 735 C CA . CYS A 1 94 ? -12.607 -13.604 12.020 1.00 97.31 94 CYS A CA 1
ATOM 736 C C . CYS A 1 94 ? -11.298 -14.394 12.042 1.00 97.31 94 CYS A C 1
ATOM 738 O O . CYS A 1 94 ? -10.912 -14.918 13.086 1.00 97.31 94 CYS A O 1
ATOM 740 N N . GLN A 1 95 ? -10.580 -14.447 10.920 1.00 96.94 95 GLN A N 1
ATOM 741 C CA . GLN A 1 95 ? -9.272 -15.090 10.856 1.00 96.94 95 GLN A CA 1
ATOM 742 C C . GLN A 1 95 ? -8.252 -14.387 11.761 1.00 96.94 95 GLN A C 1
ATOM 744 O O . GLN A 1 95 ? -7.583 -15.053 12.549 1.00 96.94 95 GLN A O 1
ATOM 749 N N . ILE A 1 96 ? -8.172 -13.055 11.711 1.00 95.25 96 ILE A N 1
ATOM 750 C CA . ILE A 1 96 ? -7.288 -12.263 12.574 1.00 95.25 96 ILE A CA 1
ATOM 751 C C . ILE A 1 96 ? -7.684 -12.435 14.041 1.00 95.25 96 ILE A C 1
ATOM 753 O O . ILE A 1 96 ? -6.806 -12.671 14.863 1.00 95.25 96 ILE A O 1
ATOM 757 N N . ARG A 1 97 ? -8.980 -12.409 14.381 1.00 94.81 97 ARG A N 1
ATOM 758 C CA . ARG A 1 97 ? -9.455 -12.683 15.752 1.00 94.81 97 ARG A CA 1
ATOM 759 C C . ARG A 1 97 ? -9.032 -14.075 16.236 1.00 94.81 97 ARG A C 1
ATOM 761 O O . ARG A 1 97 ? -8.493 -14.184 17.331 1.00 94.81 97 ARG A O 1
ATOM 768 N N . LYS A 1 98 ? -9.180 -15.119 15.406 1.00 96.38 98 LYS A N 1
ATOM 769 C CA . LYS A 1 98 ? -8.718 -16.493 15.708 1.00 96.38 98 LYS A CA 1
ATOM 770 C C . LYS A 1 98 ? -7.195 -16.581 15.855 1.00 96.38 98 LYS A C 1
ATOM 772 O O . LYS A 1 98 ? -6.696 -17.396 16.622 1.00 96.38 98 LYS A O 1
ATOM 777 N N . LEU A 1 99 ? -6.431 -15.787 15.106 1.00 96.00 99 LEU A N 1
ATOM 778 C CA . LEU A 1 99 ? -4.972 -15.734 15.237 1.00 96.00 99 LEU A CA 1
ATOM 779 C C . LEU A 1 99 ? -4.532 -14.961 16.489 1.00 96.00 99 LEU A C 1
ATOM 781 O O . LEU A 1 99 ? -3.607 -15.413 17.165 1.00 96.00 99 LEU A O 1
ATOM 785 N N . LYS A 1 100 ? -5.215 -13.854 16.817 1.00 93.12 100 LYS A N 1
ATOM 786 C CA . LYS A 1 100 ? -5.026 -13.089 18.058 1.00 93.12 100 LYS A CA 1
ATOM 787 C C . LYS A 1 100 ? -5.320 -13.961 19.281 1.00 93.12 100 LYS A C 1
ATOM 789 O O . LYS A 1 100 ? -4.472 -14.055 20.157 1.00 93.12 100 LYS A O 1
ATOM 794 N N . SER A 1 101 ? -6.445 -14.684 19.306 1.00 94.12 101 SER A N 1
ATOM 795 C CA . SER A 1 101 ? -6.791 -15.566 20.435 1.00 94.12 101 SER A CA 1
ATOM 796 C C . SER A 1 101 ? -5.824 -16.741 20.618 1.00 94.12 101 SER A C 1
ATOM 798 O O . SER A 1 101 ? -5.679 -17.259 21.718 1.00 94.12 101 SER A O 1
ATOM 800 N N . ARG A 1 102 ? -5.123 -17.148 19.552 1.00 97.31 102 ARG A N 1
ATOM 801 C CA . ARG A 1 102 ? -4.055 -18.163 19.592 1.00 97.31 102 ARG A CA 1
ATOM 802 C C . ARG A 1 102 ? -2.679 -17.599 19.966 1.00 97.31 102 ARG A C 1
ATOM 804 O O . ARG A 1 102 ? -1.716 -18.359 19.952 1.00 97.31 102 ARG A O 1
ATOM 811 N N . GLY A 1 103 ? -2.548 -16.290 20.190 1.00 94.62 103 GLY A N 1
ATOM 812 C CA . GLY A 1 103 ? -1.262 -15.638 20.463 1.00 94.62 103 GLY A CA 1
ATOM 813 C C . GLY A 1 103 ? -0.283 -15.647 19.283 1.00 94.62 103 GLY A C 1
ATOM 814 O O . GLY A 1 103 ? 0.908 -15.425 19.470 1.00 94.62 103 GLY A O 1
ATOM 815 N N . LYS A 1 104 ? -0.752 -15.915 18.054 1.00 95.56 104 LYS A N 1
ATOM 816 C CA . LYS A 1 104 ? 0.110 -15.931 16.854 1.00 95.56 104 LYS A CA 1
ATOM 817 C C . LYS A 1 104 ? 0.421 -14.535 16.323 1.00 95.56 104 LYS A C 1
ATOM 819 O O . LYS A 1 104 ? 1.363 -14.368 15.556 1.00 95.56 104 LYS A O 1
ATOM 824 N N . ILE A 1 105 ? -0.405 -13.557 16.679 1.00 93.69 105 ILE A N 1
ATOM 825 C CA . ILE A 1 105 ? -0.217 -12.150 16.340 1.00 93.69 105 ILE A CA 1
ATOM 826 C C . ILE A 1 105 ? 0.104 -11.445 17.649 1.00 93.69 105 ILE A C 1
ATOM 828 O O . ILE A 1 105 ? -0.722 -11.465 18.562 1.00 93.69 105 ILE A O 1
ATOM 832 N N . ALA A 1 106 ? 1.294 -10.850 17.738 1.00 88.44 106 ALA A N 1
ATOM 833 C CA . ALA A 1 106 ? 1.630 -9.994 18.864 1.00 88.44 106 ALA A CA 1
ATOM 834 C C . ALA A 1 106 ? 0.633 -8.820 18.915 1.00 88.44 106 ALA A C 1
ATOM 836 O O . ALA A 1 106 ? 0.284 -8.287 17.854 1.00 88.44 106 ALA A O 1
ATOM 837 N N . PRO A 1 107 ? 0.154 -8.424 20.106 1.00 81.62 107 PRO A N 1
ATOM 838 C CA . PRO A 1 107 ? -0.636 -7.208 20.239 1.00 81.62 107 PRO A CA 1
ATOM 839 C C . PRO A 1 107 ? 0.141 -6.039 19.632 1.00 81.62 107 PRO A C 1
ATOM 841 O O . PRO A 1 107 ? 1.373 -5.987 19.706 1.00 81.62 107 PRO A O 1
ATOM 844 N N . LEU A 1 108 ? -0.578 -5.128 18.976 1.00 78.88 108 LEU A N 1
ATOM 845 C CA . LEU A 1 108 ? 0.068 -3.947 18.423 1.00 78.88 108 LEU A CA 1
ATOM 846 C C . LEU A 1 108 ? 0.654 -3.140 19.593 1.00 78.88 108 LEU A C 1
ATOM 848 O O . LEU A 1 108 ? -0.027 -2.968 20.609 1.00 78.88 108 LEU A O 1
ATOM 852 N N . PRO A 1 109 ? 1.902 -2.654 19.487 1.00 73.31 109 PRO A N 1
ATOM 853 C CA . PRO A 1 109 ? 2.456 -1.773 20.504 1.00 73.31 109 PRO A CA 1
ATOM 854 C C . PRO A 1 109 ? 1.567 -0.523 20.591 1.00 73.31 109 PRO A C 1
ATOM 856 O O . PRO A 1 109 ? 1.418 0.190 19.601 1.00 73.31 109 PRO A O 1
ATOM 859 N N . GLY A 1 110 ? 0.931 -0.303 21.747 1.00 65.62 110 GLY A N 1
ATOM 860 C CA . GLY A 1 110 ? 0.015 0.821 21.988 1.00 65.62 110 GLY A CA 1
ATOM 861 C C . GLY A 1 110 ? -1.422 0.440 22.366 1.00 65.62 110 GLY A C 1
ATOM 862 O O . GLY A 1 110 ? -2.185 1.316 22.746 1.00 65.62 110 GLY A O 1
ATOM 863 N N . GLU A 1 111 ? -1.794 -0.844 22.340 1.00 59.47 111 GLU A N 1
ATOM 864 C CA . GLU A 1 111 ? -3.110 -1.332 22.809 1.00 59.47 111 GLU A CA 1
ATOM 865 C C . GLU A 1 111 ? -3.156 -1.479 24.351 1.00 59.47 111 GLU A C 1
ATOM 867 O O . GLU A 1 111 ? -3.868 -2.315 24.898 1.00 59.47 111 GLU A O 1
ATOM 872 N N . THR A 1 112 ? -2.366 -0.689 25.086 1.00 62.03 112 THR A N 1
ATOM 873 C CA . THR A 1 112 ? -2.607 -0.478 26.517 1.00 62.03 112 THR A CA 1
ATOM 874 C C . THR A 1 112 ? -3.852 0.389 26.629 1.00 62.03 112 THR A C 1
ATOM 876 O O . THR A 1 112 ? -3.878 1.461 26.031 1.00 62.03 112 THR A O 1
ATOM 879 N N . HIS A 1 113 ? -4.856 -0.049 27.389 1.00 62.09 113 HIS A N 1
ATOM 880 C CA . HIS A 1 113 ? -6.135 0.639 27.642 1.00 62.09 113 HIS A CA 1
ATOM 881 C C . HIS A 1 113 ? -6.009 1.991 28.388 1.00 62.09 113 HIS A C 1
ATOM 883 O O . HIS A 1 113 ? -6.882 2.368 29.161 1.00 62.09 113 HIS A O 1
ATOM 889 N N . GLY A 1 114 ? -4.916 2.725 28.190 1.00 68.25 114 GLY A N 1
ATOM 890 C CA . GLY A 1 114 ? -4.778 4.104 28.626 1.00 68.25 114 GLY A CA 1
ATOM 891 C C . GLY A 1 114 ? -5.402 5.072 27.617 1.00 68.25 114 GLY A C 1
ATOM 892 O O . GLY A 1 114 ? -5.608 4.710 26.454 1.00 68.25 114 GLY A O 1
ATOM 893 N N . PRO A 1 115 ? -5.680 6.318 28.033 1.00 66.94 115 PRO A N 1
ATOM 894 C CA . PRO A 1 115 ? -6.051 7.373 27.099 1.00 66.94 115 PRO A CA 1
ATOM 895 C C . PRO A 1 115 ? -4.998 7.457 25.989 1.00 66.94 115 PRO A C 1
ATOM 897 O O . PRO A 1 115 ? -3.804 7.313 26.263 1.00 66.94 115 PRO A O 1
ATOM 900 N N . LEU A 1 116 ? -5.439 7.678 24.745 1.00 66.00 116 LEU A N 1
ATOM 901 C CA . LEU A 1 116 ? -4.553 7.912 23.603 1.00 66.00 116 LEU A CA 1
ATOM 902 C C . LEU A 1 116 ? -3.498 8.950 24.002 1.00 66.00 116 LEU A C 1
ATOM 904 O O . LEU A 1 116 ? -3.808 10.135 24.141 1.00 66.00 116 LEU A O 1
ATOM 908 N N . GLN A 1 117 ? -2.257 8.503 24.202 1.00 69.19 117 GLN A N 1
ATOM 909 C CA . GLN A 1 117 ? -1.135 9.393 24.470 1.00 69.19 117 GLN A CA 1
ATOM 910 C C . GLN A 1 117 ? -0.798 10.104 23.159 1.00 69.19 117 GLN A C 1
ATOM 912 O O . GLN A 1 117 ? 0.012 9.649 22.357 1.00 69.19 117 GLN A O 1
ATOM 917 N N . LEU A 1 118 ? -1.508 11.200 22.896 1.00 79.56 118 LEU A N 1
ATOM 918 C CA . LEU A 1 118 ? -1.221 12.091 21.784 1.00 79.56 118 LEU A CA 1
ATOM 919 C C . LEU A 1 118 ? 0.061 12.858 22.114 1.00 79.56 118 LEU A C 1
ATOM 921 O O . LEU A 1 118 ? 0.031 13.866 22.819 1.00 79.56 118 LEU A O 1
ATOM 925 N N . GLU A 1 119 ? 1.194 12.392 21.590 1.00 81.94 119 GLU A N 1
ATOM 926 C CA . GLU A 1 119 ? 2.436 13.167 21.582 1.00 81.94 119 GLU A CA 1
ATOM 927 C C . GLU A 1 119 ? 2.277 14.369 20.635 1.00 81.94 119 GLU A C 1
ATOM 929 O O . GLU A 1 119 ? 2.533 14.305 19.430 1.00 81.94 119 GLU A O 1
ATOM 934 N N . LEU A 1 120 ? 1.784 15.487 21.172 1.00 90.38 120 LEU A N 1
ATOM 935 C CA . LEU A 1 120 ? 1.663 16.741 20.435 1.00 90.38 120 LEU A CA 1
ATOM 936 C C . LEU A 1 120 ? 3.053 17.341 20.202 1.00 90.38 120 LEU A C 1
ATOM 938 O O . LEU A 1 120 ? 3.848 17.500 21.127 1.00 90.38 120 LEU A O 1
ATOM 942 N N . HIS A 1 121 ? 3.324 17.747 18.960 1.00 93.38 121 HIS A N 1
ATOM 943 C CA . HIS A 1 121 ? 4.518 18.528 18.636 1.00 93.38 121 HIS A CA 1
ATOM 944 C C . HIS A 1 121 ? 4.581 19.796 19.518 1.00 93.38 121 HIS A C 1
ATOM 946 O O . HIS A 1 121 ? 3.529 20.404 19.748 1.00 93.38 121 HIS A O 1
ATOM 952 N N . PRO A 1 122 ? 5.769 20.263 19.960 1.00 91.75 122 PRO A N 1
ATOM 953 C CA . PRO A 1 122 ? 5.887 21.378 20.910 1.00 91.75 122 PRO A CA 1
ATOM 954 C C . PRO A 1 122 ? 5.099 22.643 20.534 1.00 91.75 122 PRO A C 1
ATOM 956 O O . PRO A 1 122 ? 4.482 23.273 21.389 1.00 91.75 122 PRO A O 1
ATOM 959 N N . SER A 1 123 ? 5.047 22.987 19.243 1.00 89.19 123 SER A N 1
ATOM 960 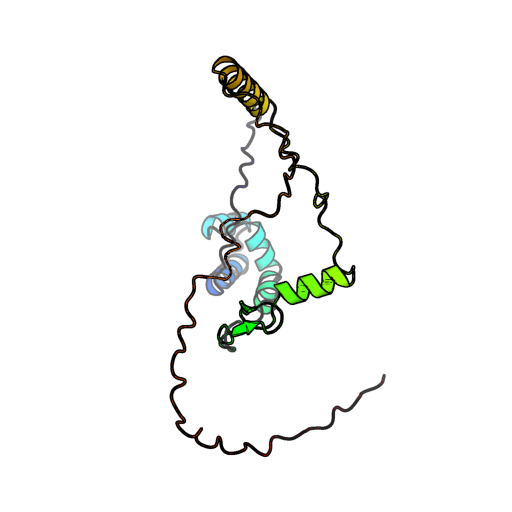C CA . SER A 1 123 ? 4.258 24.124 18.742 1.00 89.19 123 SER A CA 1
ATOM 961 C C . SER A 1 123 ? 2.745 23.947 18.919 1.00 89.19 123 SER A C 1
ATOM 963 O O . SER A 1 123 ? 2.037 24.905 19.221 1.00 89.19 123 SER A O 1
ATOM 965 N N . HIS A 1 124 ? 2.228 22.732 18.738 1.00 94.19 124 HIS A N 1
ATOM 966 C CA . HIS A 1 124 ? 0.808 22.429 18.922 1.00 94.19 124 HIS A CA 1
ATOM 967 C C . HIS A 1 124 ? 0.450 22.309 20.399 1.00 94.19 124 HIS A C 1
ATOM 969 O O . HIS A 1 124 ? -0.644 22.705 20.788 1.00 94.19 124 HIS A O 1
ATOM 975 N N . TYR A 1 125 ? 1.382 21.823 21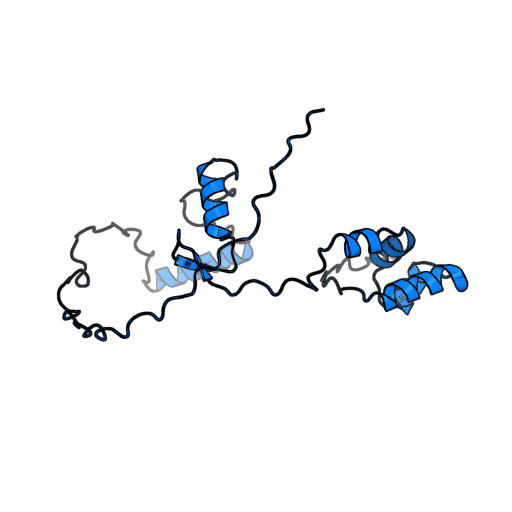.219 1.00 90.88 125 TYR A N 1
ATOM 976 C CA . TYR A 1 125 ? 1.215 21.770 22.664 1.00 90.88 125 TYR A CA 1
ATOM 977 C C . TYR A 1 125 ? 1.062 23.173 23.266 1.00 90.88 125 TYR A C 1
ATOM 979 O O . TYR A 1 125 ? 0.136 23.407 24.036 1.00 90.88 125 TYR A O 1
ATOM 987 N N . ALA A 1 126 ? 1.888 24.136 22.840 1.00 92.38 126 ALA A N 1
ATOM 988 C CA . ALA A 1 126 ? 1.758 25.531 23.267 1.00 92.38 126 ALA A CA 1
ATOM 989 C C . ALA A 1 126 ? 0.370 26.108 22.932 1.00 92.38 126 ALA A C 1
ATOM 991 O O . ALA A 1 126 ? -0.319 26.625 23.808 1.00 92.38 126 ALA A O 1
ATOM 992 N N . ARG A 1 127 ? -0.091 25.921 21.688 1.00 93.88 127 ARG A N 1
ATOM 993 C CA . ARG A 1 127 ? -1.426 26.365 21.263 1.00 93.88 127 ARG A CA 1
ATOM 994 C C . ARG A 1 127 ? -2.551 25.670 22.037 1.00 93.88 127 ARG A C 1
ATOM 996 O O . ARG A 1 127 ? -3.547 26.302 22.371 1.00 93.88 127 ARG A O 1
ATOM 1003 N N . TYR A 1 128 ? -2.405 24.378 22.322 1.00 91.50 128 TYR A N 1
ATOM 1004 C CA . TYR A 1 128 ? -3.356 23.634 23.147 1.00 91.50 128 TYR A CA 1
ATOM 1005 C C . TYR A 1 128 ? -3.459 24.231 24.557 1.00 91.50 128 TYR A C 1
ATOM 1007 O O . TYR A 1 128 ? -4.568 24.430 25.051 1.00 91.50 128 TYR A O 1
ATOM 1015 N N . LEU A 1 129 ? -2.328 24.583 25.177 1.00 90.69 129 LEU A N 1
ATOM 1016 C CA . LEU A 1 129 ? -2.310 25.224 26.494 1.00 90.69 129 LEU A CA 1
ATOM 1017 C C . LEU A 1 129 ? -2.985 26.601 26.482 1.00 90.69 129 LEU A C 1
ATOM 1019 O O . LEU A 1 129 ? -3.750 26.896 27.396 1.00 90.69 129 LEU A O 1
ATOM 1023 N N . GLU A 1 130 ? -2.766 27.411 25.443 1.00 94.75 130 GLU A N 1
ATOM 1024 C CA . GLU A 1 130 ? -3.440 28.709 25.282 1.00 94.75 130 GLU A CA 1
ATOM 1025 C C . GLU A 1 130 ? -4.962 28.552 25.174 1.00 94.75 130 GLU A C 1
ATOM 1027 O O . GLU A 1 130 ? -5.716 29.225 25.879 1.00 94.75 130 GLU A O 1
ATOM 1032 N N . VAL A 1 131 ? -5.426 27.629 24.326 1.00 92.69 131 VAL A N 1
ATOM 1033 C CA . VAL A 1 131 ? -6.860 27.355 24.146 1.00 92.69 131 VAL A CA 1
ATOM 1034 C C . VAL A 1 131 ? -7.481 26.833 25.440 1.00 92.69 131 VAL A C 1
ATOM 1036 O O . VAL A 1 131 ? -8.560 27.287 25.823 1.00 92.69 131 VAL A O 1
ATOM 1039 N N . ARG A 1 132 ? -6.793 25.926 26.143 1.00 88.06 132 ARG A N 1
ATOM 1040 C CA . ARG A 1 132 ? -7.250 25.381 27.426 1.00 88.06 132 ARG A CA 1
ATOM 1041 C C . ARG A 1 132 ? -7.332 26.467 28.499 1.00 88.06 132 ARG A C 1
ATOM 1043 O O . ARG A 1 132 ? -8.335 26.539 29.200 1.00 88.06 132 ARG A O 1
ATOM 1050 N N . ALA A 1 133 ? -6.340 27.353 28.592 1.00 89.12 133 ALA A N 1
ATOM 1051 C CA . ALA A 1 133 ? -6.377 28.492 29.510 1.00 89.12 133 ALA A CA 1
ATOM 1052 C C . ALA A 1 133 ? -7.546 29.443 29.197 1.00 89.12 133 ALA A C 1
ATOM 1054 O O . ALA A 1 133 ? -8.242 29.891 30.108 1.00 89.12 133 ALA A O 1
ATOM 1055 N N . ALA A 1 134 ? -7.812 29.702 27.913 1.00 93.00 134 ALA A N 1
ATOM 1056 C CA . ALA A 1 134 ? -8.939 30.526 27.489 1.00 93.00 134 ALA A CA 1
ATOM 1057 C C . ALA A 1 134 ? -10.302 29.885 27.812 1.00 93.00 134 ALA A C 1
ATOM 1059 O O . ALA A 1 134 ? -11.226 30.603 28.182 1.00 93.00 134 ALA A O 1
ATOM 1060 N N . ALA A 1 135 ? -10.438 28.560 27.687 1.00 89.81 135 ALA A N 1
ATOM 1061 C CA . ALA A 1 135 ? -11.648 27.833 28.084 1.00 89.81 135 ALA A CA 1
ATOM 1062 C C . ALA A 1 135 ? -11.896 27.926 29.599 1.00 89.81 135 ALA A C 1
ATOM 1064 O O . ALA A 1 135 ? -12.990 28.299 30.024 1.00 89.81 135 ALA A O 1
ATOM 1065 N N . MET A 1 136 ? -10.849 27.730 30.410 1.00 86.44 136 MET A N 1
ATOM 1066 C CA . MET A 1 136 ? -10.932 27.872 31.870 1.00 86.44 136 MET A CA 1
ATOM 1067 C C . MET A 1 136 ? -11.339 29.293 32.288 1.00 86.44 136 MET A C 1
ATOM 1069 O O . MET A 1 136 ? -12.161 29.457 33.185 1.00 86.44 136 MET A O 1
ATOM 1073 N N . ALA A 1 137 ? -10.835 30.326 31.604 1.00 92.31 137 ALA A N 1
ATOM 1074 C CA . ALA A 1 137 ? -11.217 31.715 31.864 1.00 92.31 137 ALA A CA 1
ATOM 1075 C C . ALA A 1 137 ? -12.689 32.024 31.521 1.00 92.31 137 ALA A C 1
ATOM 1077 O O . ALA A 1 137 ? -13.272 32.931 32.111 1.00 92.31 137 ALA A O 1
ATOM 1078 N N . ARG A 1 138 ? -13.301 31.274 30.591 1.00 92.81 138 ARG A N 1
ATOM 1079 C CA . ARG A 1 138 ? -14.737 31.371 30.272 1.00 92.81 138 ARG A CA 1
ATOM 1080 C C . ARG A 1 138 ? -15.631 30.580 31.233 1.00 92.81 138 ARG A C 1
ATOM 1082 O O . ARG A 1 138 ? -16.847 30.687 31.130 1.00 92.81 138 ARG A O 1
ATOM 1089 N N . GLY A 1 139 ? -15.056 29.795 32.148 1.00 90.38 139 GLY A N 1
ATOM 1090 C CA . GLY A 1 139 ? -15.811 28.890 33.019 1.00 90.38 139 GLY A CA 1
ATOM 1091 C C . GLY A 1 139 ? -16.251 27.592 32.334 1.00 90.38 139 GLY A C 1
ATOM 1092 O O . GLY A 1 139 ? -17.024 26.833 32.910 1.00 90.38 139 GLY A O 1
ATOM 1093 N N . GLU A 1 140 ? -15.737 27.302 31.136 1.00 86.25 140 GLU A N 1
ATOM 1094 C CA . GLU A 1 140 ? -15.878 26.005 30.460 1.00 86.25 140 GLU A CA 1
ATOM 1095 C C . GLU A 1 140 ? -14.868 25.023 31.078 1.00 86.25 140 GLU A C 1
ATOM 1097 O O . GLU A 1 140 ? -13.918 24.619 30.412 1.00 86.25 140 GLU A O 1
ATOM 1102 N N . GLY A 1 141 ? -15.006 24.762 32.385 1.00 71.50 141 GLY A N 1
ATOM 1103 C CA . GLY A 1 141 ? -14.042 24.038 33.221 1.00 71.50 141 GLY A CA 1
ATOM 1104 C C . GLY A 1 141 ? -13.575 22.694 32.656 1.00 71.50 141 GLY A C 1
ATOM 1105 O O . GLY A 1 141 ? -14.104 22.205 31.657 1.00 71.50 141 GLY A O 1
ATOM 1106 N 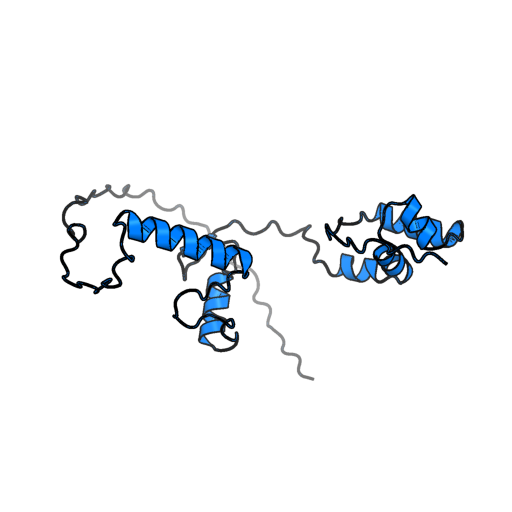N . GLU A 1 142 ? -12.560 22.099 33.305 1.00 65.75 142 GLU A N 1
ATOM 1107 C CA . GLU A 1 142 ? -12.055 20.775 32.921 1.00 65.75 142 GLU A CA 1
ATOM 1108 C C . GLU A 1 142 ? -13.220 19.828 32.622 1.00 65.75 142 GLU A C 1
ATOM 1110 O O . GLU A 1 142 ? -14.175 19.813 33.405 1.00 65.75 142 GLU A O 1
ATOM 1115 N N . PRO A 1 143 ? -13.170 19.063 31.510 1.00 61.31 143 PRO A N 1
ATOM 1116 C CA . PRO A 1 143 ? -14.149 18.014 31.287 1.00 61.31 143 PRO A CA 1
ATOM 1117 C C . PRO A 1 143 ? -14.144 17.171 32.552 1.00 61.31 143 PRO A C 1
ATOM 1119 O O . PRO A 1 143 ? -13.101 16.609 32.890 1.00 61.31 143 PRO A O 1
ATOM 1122 N N . SER A 1 144 ? -15.261 17.215 33.284 1.00 59.34 144 SER A N 1
ATOM 1123 C CA . SER A 1 144 ? -15.380 16.613 34.605 1.00 59.34 144 SER A CA 1
ATOM 1124 C C . SER A 1 144 ? -14.765 15.225 34.541 1.00 59.34 144 SER A C 1
ATOM 1126 O O . SER A 1 144 ? -15.214 14.392 33.751 1.00 59.34 144 SER A O 1
ATOM 1128 N N . SER A 1 145 ? -13.688 14.989 35.297 1.00 56.88 145 SER A N 1
ATOM 1129 C CA . SER A 1 145 ? -13.123 13.642 35.360 1.00 56.88 145 SER A CA 1
ATOM 1130 C C . SER A 1 145 ? -14.048 12.698 36.121 1.00 56.88 145 SER A C 1
ATOM 1132 O O . SER A 1 145 ? -13.794 11.498 36.117 1.00 56.88 145 SER A O 1
ATOM 1134 N N . ASP A 1 146 ? -15.135 13.216 36.707 1.00 49.84 146 ASP A N 1
ATOM 1135 C CA . ASP A 1 146 ? -16.315 12.434 37.051 1.00 49.84 146 ASP A CA 1
ATOM 1136 C C . ASP A 1 146 ? -17.082 12.076 35.770 1.00 49.84 146 ASP A C 1
ATOM 1138 O O . ASP A 1 146 ? -18.257 12.381 35.598 1.00 49.84 146 ASP A O 1
ATOM 1142 N N . TRP A 1 147 ? -16.426 11.312 34.899 1.00 56.75 147 TRP A N 1
ATOM 1143 C CA . TRP A 1 147 ? -17.069 10.099 34.412 1.00 56.75 147 TRP A CA 1
ATOM 1144 C C . TRP A 1 147 ? -17.010 9.081 35.555 1.00 56.75 147 TRP A C 1
ATOM 1146 O O . TRP A 1 147 ? -16.418 8.012 35.423 1.00 56.75 147 TRP A O 1
ATOM 1156 N N . GLN A 1 148 ? -17.574 9.431 36.719 1.00 53.75 148 GLN A N 1
ATOM 1157 C CA . GLN A 1 148 ? -18.110 8.398 37.578 1.00 53.75 148 GLN A CA 1
ATOM 1158 C C . GLN A 1 148 ? -19.114 7.709 36.671 1.00 53.75 148 GLN A C 1
ATOM 1160 O O . GLN A 1 148 ? -20.058 8.337 36.192 1.00 53.75 148 GLN A O 1
ATOM 1165 N N . GLU A 1 149 ? -18.821 6.458 36.330 1.00 53.44 149 GLU A N 1
ATOM 1166 C CA . GLU A 1 149 ? -19.836 5.500 35.941 1.00 53.44 149 GLU A CA 1
ATOM 1167 C C . GLU A 1 149 ? -20.863 5.525 37.076 1.00 53.44 149 GLU A C 1
ATOM 1169 O O . GLU A 1 149 ? -20.801 4.725 38.007 1.00 53.44 149 GLU A O 1
ATOM 1174 N N . ASP A 1 150 ? -21.779 6.496 37.049 1.00 47.66 150 ASP A N 1
ATOM 1175 C CA . ASP A 1 150 ? -23.050 6.396 37.734 1.00 47.66 150 ASP A CA 1
ATOM 1176 C C . ASP A 1 150 ? -23.810 5.333 36.947 1.00 47.66 150 ASP A C 1
ATOM 1178 O O . ASP A 1 150 ? -24.639 5.581 36.079 1.00 47.66 150 ASP A O 1
ATOM 1182 N N . SER A 1 151 ? -23.364 4.105 37.197 1.00 53.44 151 SER A N 1
ATOM 1183 C CA . SER A 1 151 ? -24.009 2.833 36.952 1.00 53.44 151 SER A CA 1
ATOM 1184 C C . SER A 1 151 ? -25.229 2.760 37.870 1.00 53.44 151 SER A C 1
ATOM 1186 O O . SER A 1 151 ? -25.379 1.841 38.673 1.00 53.44 151 SER A O 1
ATOM 1188 N N . THR A 1 152 ? -26.088 3.765 37.797 1.00 53.41 152 THR A N 1
ATOM 1189 C CA . THR A 1 152 ? -27.490 3.591 38.103 1.00 53.41 152 THR A CA 1
ATOM 1190 C C . THR A 1 152 ? -28.129 3.193 36.785 1.00 53.41 152 THR A C 1
ATOM 1192 O O . THR A 1 152 ? -28.269 3.982 35.854 1.00 53.41 152 THR A O 1
ATOM 1195 N N . ASP A 1 153 ? -28.383 1.889 36.698 1.00 56.66 153 ASP A N 1
ATOM 1196 C CA . ASP A 1 153 ? -29.190 1.187 35.709 1.00 56.66 153 ASP A CA 1
ATOM 1197 C C . ASP A 1 153 ? -30.599 1.802 35.585 1.00 56.66 153 ASP A C 1
ATOM 1199 O O . ASP A 1 153 ? -31.597 1.192 35.951 1.00 56.66 153 ASP A O 1
ATOM 1203 N N . ASP A 1 154 ? -30.688 3.014 35.057 1.00 58.91 154 ASP A N 1
ATOM 1204 C CA . ASP A 1 154 ? -31.917 3.651 34.603 1.00 58.91 154 ASP A CA 1
ATOM 1205 C C . ASP A 1 154 ? -31.645 4.211 33.205 1.00 58.91 154 ASP A C 1
ATOM 1207 O O . ASP A 1 154 ? -31.773 5.407 32.958 1.00 58.91 154 ASP A O 1
ATOM 1211 N N . ASP A 1 155 ? -31.213 3.358 32.268 1.00 60.38 155 ASP A N 1
ATOM 1212 C CA . ASP A 1 155 ? -31.305 3.704 30.853 1.00 60.38 155 ASP A CA 1
ATOM 1213 C C . ASP A 1 155 ? -32.806 3.774 30.518 1.00 60.38 155 ASP A C 1
ATOM 1215 O O . ASP A 1 155 ? -33.471 2.735 30.473 1.00 60.38 155 ASP A O 1
ATOM 1219 N N . PRO A 1 156 ? -33.401 4.961 30.288 1.00 53.38 156 PRO A N 1
ATOM 1220 C CA . PRO A 1 156 ? -34.816 5.058 29.935 1.00 53.38 156 PRO A CA 1
ATOM 1221 C C . PRO A 1 156 ? -35.112 4.403 28.574 1.00 53.38 156 PRO A C 1
ATOM 1223 O O . PRO A 1 156 ? -36.278 4.232 28.214 1.00 53.38 156 PRO A O 1
ATOM 1226 N N . TRP A 1 157 ? -34.070 4.020 27.824 1.00 62.22 157 TRP A N 1
ATOM 1227 C CA . TRP A 1 157 ? -34.155 3.225 26.603 1.00 62.22 157 TRP A CA 1
ATOM 1228 C C . TRP A 1 157 ? -34.024 1.713 26.838 1.00 62.22 157 TRP A C 1
ATOM 1230 O O . TRP A 1 157 ? -34.284 0.954 25.908 1.00 62.22 157 TRP A O 1
ATOM 1240 N N . ALA A 1 158 ? -33.753 1.258 28.068 1.00 54.72 158 ALA A N 1
ATOM 1241 C CA . ALA A 1 158 ? -33.971 -0.127 28.507 1.00 54.72 158 ALA A CA 1
ATOM 1242 C C . ALA A 1 158 ? -35.459 -0.419 28.805 1.00 54.72 158 ALA A C 1
ATOM 1244 O O . ALA A 1 158 ? -35.805 -1.345 29.537 1.00 54.72 158 ALA A O 1
ATOM 1245 N N . MET A 1 159 ? -36.370 0.362 28.220 1.00 49.69 159 MET A N 1
ATOM 1246 C CA . MET A 1 159 ? -37.760 -0.035 28.060 1.00 49.69 159 MET A CA 1
ATOM 1247 C C . MET A 1 159 ? -37.844 -1.018 26.894 1.00 49.69 159 MET A C 1
ATOM 1249 O O . MET A 1 159 ? -38.043 -0.640 25.739 1.00 49.69 159 MET A O 1
ATOM 1253 N N . ASP A 1 160 ? -37.770 -2.294 27.255 1.00 56.53 160 ASP A N 1
ATOM 1254 C CA . ASP A 1 160 ? -38.254 -3.489 26.548 1.00 56.53 160 ASP A CA 1
ATOM 1255 C C . ASP A 1 160 ? -39.747 -3.407 26.114 1.00 56.53 160 ASP A C 1
ATOM 1257 O O . ASP A 1 160 ? -40.431 -4.417 25.962 1.00 56.53 160 ASP A O 1
ATOM 1261 N N . THR A 1 161 ? -40.314 -2.211 25.922 1.00 56.47 161 THR A N 1
ATOM 1262 C CA . THR A 1 161 ? -41.768 -2.003 26.010 1.00 56.47 161 THR A CA 1
ATOM 1263 C C . THR A 1 161 ? -42.405 -1.313 24.811 1.00 56.47 161 THR A C 1
ATOM 1265 O O . THR A 1 161 ? -43.597 -1.019 24.876 1.00 56.47 161 THR A O 1
ATOM 1268 N N . LEU A 1 162 ? -41.694 -1.022 23.714 1.00 51.25 162 LEU A N 1
ATOM 1269 C CA . LEU A 1 162 ? -42.346 -0.285 22.617 1.00 51.25 162 LEU A CA 1
ATOM 1270 C C . LEU A 1 162 ? -41.828 -0.510 21.196 1.00 51.25 162 LEU A C 1
ATOM 1272 O O . LEU A 1 162 ? -42.029 0.340 20.332 1.00 51.25 162 LEU A O 1
ATOM 1276 N N . TRP A 1 163 ? -41.260 -1.675 20.906 1.00 62.50 163 TRP A N 1
ATOM 1277 C CA . TRP A 1 163 ? -41.524 -2.244 19.586 1.00 62.50 163 TRP A CA 1
ATOM 1278 C C . TRP A 1 163 ? -42.687 -3.202 19.792 1.00 62.50 163 TRP A C 1
ATOM 1280 O O . TRP A 1 163 ? -42.455 -4.311 20.273 1.00 62.50 163 TRP A O 1
ATOM 1290 N N . PRO A 1 164 ? -43.947 -2.766 19.563 1.00 53.69 164 PRO A N 1
ATOM 1291 C CA . PRO A 1 164 ? -45.041 -3.716 19.498 1.00 53.69 164 PRO A CA 1
ATOM 1292 C C . PRO A 1 164 ? -44.594 -4.827 18.565 1.00 53.69 164 PRO A C 1
ATOM 1294 O O . PRO A 1 164 ? -43.985 -4.558 17.530 1.00 53.69 164 PRO A O 1
ATOM 1297 N N . ASP A 1 165 ? -44.839 -6.048 19.015 1.00 54.97 165 ASP A N 1
ATOM 1298 C CA . ASP A 1 165 ? -44.678 -7.288 18.285 1.00 54.97 165 ASP A CA 1
ATOM 1299 C C . ASP A 1 165 ? -45.395 -7.122 16.935 1.00 54.97 165 ASP A C 1
ATOM 1301 O O . ASP A 1 165 ? -46.581 -7.422 16.785 1.00 54.97 165 ASP A O 1
ATOM 1305 N N . GLU A 1 166 ? -44.712 -6.524 15.955 1.00 58.09 166 GLU A N 1
ATOM 1306 C CA . GLU A 1 166 ? -45.115 -6.526 14.564 1.00 58.09 166 GLU A CA 1
ATOM 1307 C C . GLU A 1 166 ? -44.876 -7.958 14.133 1.00 58.09 166 GLU A C 1
ATOM 1309 O O . GLU A 1 166 ? -43.854 -8.331 13.557 1.00 58.09 166 GLU A O 1
ATOM 1314 N N . SER A 1 167 ? -45.850 -8.779 14.510 1.00 58.12 167 SER A N 1
ATOM 1315 C CA . SER A 1 167 ? -46.137 -10.082 13.971 1.00 58.12 167 SER A CA 1
ATOM 1316 C C . SER A 1 167 ? -46.342 -9.887 12.477 1.00 58.12 167 SER A C 1
ATOM 1318 O O . SER A 1 167 ? -47.469 -9.815 11.990 1.00 58.12 167 SER A O 1
ATOM 1320 N N . PHE A 1 168 ? -45.245 -9.741 11.737 1.00 56.44 168 PHE A N 1
ATOM 1321 C CA . PHE A 1 168 ? -45.252 -9.858 10.297 1.00 56.44 168 PHE A CA 1
ATOM 1322 C C . PHE A 1 168 ? -45.795 -11.258 10.027 1.00 56.44 168 PHE A C 1
ATOM 1324 O O . PHE A 1 168 ? -45.144 -12.237 10.412 1.00 56.44 168 PHE A O 1
ATOM 1331 N N . PRO A 1 169 ? -46.998 -11.392 9.438 1.00 60.22 169 PRO A N 1
ATOM 1332 C CA . PRO A 1 169 ? -47.497 -12.700 9.079 1.00 60.22 169 PRO A CA 1
ATOM 1333 C C . PRO A 1 169 ? -46.452 -13.319 8.159 1.00 60.22 169 PRO A C 1
ATOM 1335 O O . PRO A 1 169 ? -46.160 -12.791 7.084 1.00 60.22 169 PRO A O 1
ATOM 1338 N N . CYS A 1 170 ? -45.843 -14.415 8.619 1.00 53.25 170 CYS A N 1
ATOM 1339 C CA . CYS A 1 170 ? -45.002 -15.239 7.772 1.00 53.25 170 CYS A CA 1
ATOM 1340 C C . CYS A 1 170 ? -45.815 -15.536 6.506 1.00 53.25 170 CYS A C 1
ATOM 1342 O O . CYS A 1 170 ? -46.930 -16.056 6.641 1.00 53.25 170 CYS A O 1
ATOM 1344 N N . PRO A 1 171 ? -45.320 -15.203 5.298 1.00 61.25 171 PRO A N 1
ATOM 1345 C CA . PRO A 1 171 ? -45.971 -15.635 4.078 1.00 61.25 171 PRO A CA 1
ATOM 1346 C C . PRO A 1 171 ? -46.047 -17.155 4.145 1.00 61.25 171 PRO A C 1
ATOM 1348 O O . PRO A 1 171 ? -45.040 -17.863 4.203 1.00 61.25 171 PRO A O 1
ATOM 1351 N N . THR A 1 172 ? -47.273 -17.642 4.264 1.00 53.47 172 THR A N 1
ATOM 1352 C CA . THR A 1 172 ? -47.582 -19.055 4.338 1.00 53.47 172 THR A CA 1
ATOM 1353 C C . THR A 1 172 ? -47.195 -19.669 3.005 1.00 53.47 172 THR A C 1
ATOM 1355 O O . THR A 1 172 ? -47.862 -19.473 2.000 1.00 53.47 172 THR A O 1
ATOM 1358 N N . GLY A 1 173 ? -46.070 -20.380 3.032 1.00 58.38 173 GLY A N 1
ATOM 1359 C CA . GLY A 1 173 ? -45.749 -21.504 2.166 1.00 58.38 173 GLY A CA 1
ATOM 1360 C C . GLY A 1 173 ? -45.996 -21.310 0.675 1.00 58.38 173 GLY A C 1
ATOM 1361 O O . GLY A 1 173 ? -46.987 -21.809 0.150 1.00 58.38 173 GLY A O 1
ATOM 1362 N N . GLU A 1 174 ? -44.998 -20.785 -0.034 1.00 56.50 174 GLU A N 1
ATOM 1363 C CA . GLU A 1 174 ? -44.673 -21.413 -1.313 1.00 56.50 174 GLU A CA 1
ATOM 1364 C C . GLU A 1 174 ? -43.785 -22.634 -1.027 1.00 56.50 174 GLU A C 1
ATOM 1366 O O . GLU A 1 174 ? -42.731 -22.497 -0.395 1.00 56.50 174 GLU A O 1
ATOM 1371 N N . PRO A 1 175 ? -44.203 -23.850 -1.423 1.00 61.50 175 PRO A N 1
ATOM 1372 C CA . PRO A 1 175 ? -43.374 -25.029 -1.273 1.00 61.50 175 PRO A CA 1
ATOM 1373 C C . PRO A 1 175 ? -42.120 -24.852 -2.126 1.00 61.50 175 PRO A C 1
ATOM 1375 O O . PRO A 1 175 ? -42.193 -24.749 -3.350 1.00 61.50 175 PRO A O 1
ATOM 1378 N N . LEU A 1 176 ? -40.972 -24.835 -1.445 1.00 51.94 176 LEU A N 1
ATOM 1379 C CA . LEU A 1 176 ? -39.644 -24.979 -2.026 1.00 51.94 176 LEU A CA 1
ATOM 1380 C C . LEU A 1 176 ? -39.690 -26.040 -3.126 1.00 51.94 176 LEU A C 1
ATOM 1382 O O . LEU A 1 176 ? -39.823 -27.237 -2.852 1.00 51.94 176 LEU A O 1
ATOM 1386 N N . GLN A 1 177 ? -39.582 -25.584 -4.374 1.00 64.69 177 GLN A N 1
ATOM 1387 C CA . GLN A 1 177 ? -39.291 -26.443 -5.504 1.00 64.69 177 GLN A CA 1
ATOM 1388 C C . GLN A 1 177 ? -37.956 -27.125 -5.223 1.00 64.69 177 GLN A C 1
ATOM 1390 O O . GLN A 1 177 ? -36.886 -26.529 -5.294 1.00 64.69 177 GLN A O 1
ATOM 1395 N N . HIS A 1 178 ? -38.093 -28.380 -4.816 1.00 55.81 178 HIS A N 1
ATOM 1396 C CA . HIS A 1 178 ? -37.169 -29.488 -4.951 1.00 55.81 178 HIS A CA 1
ATOM 1397 C C . HIS A 1 178 ? -35.977 -29.153 -5.866 1.00 55.81 178 HIS A C 1
ATOM 1399 O O . HIS A 1 178 ? -36.071 -29.252 -7.089 1.00 55.81 178 HIS A O 1
ATOM 1405 N N . CYS A 1 179 ? -34.842 -28.761 -5.280 1.00 51.06 179 CYS A N 1
ATOM 1406 C CA . CYS A 1 179 ? -33.579 -28.788 -6.006 1.00 51.06 179 CYS A CA 1
ATOM 1407 C C . CYS A 1 179 ? -33.265 -30.261 -6.304 1.00 51.06 179 CYS A C 1
ATOM 1409 O O . CYS A 1 179 ? -33.141 -31.041 -5.351 1.00 51.06 179 CYS A O 1
ATOM 1411 N N . PRO A 1 180 ? -33.149 -30.674 -7.579 1.00 62.38 180 PRO A N 1
ATOM 1412 C CA . PRO A 1 180 ? -32.729 -32.024 -7.898 1.00 62.38 180 PRO A CA 1
ATOM 1413 C C . PRO A 1 180 ? -31.346 -32.254 -7.297 1.00 62.38 180 PRO A C 1
ATOM 1415 O O . PRO A 1 180 ? -30.420 -31.456 -7.455 1.00 62.38 180 PRO A O 1
ATOM 1418 N N . GLN A 1 181 ? -31.257 -33.348 -6.553 1.00 53.25 181 GLN A N 1
ATOM 1419 C CA . GLN A 1 181 ? -30.041 -33.858 -5.957 1.00 53.25 181 GLN A CA 1
ATOM 1420 C C . GLN A 1 181 ? -29.004 -34.029 -7.068 1.00 53.25 181 GLN A C 1
ATOM 1422 O O . GLN A 1 181 ? -29.131 -34.911 -7.914 1.00 53.25 181 GLN A O 1
ATOM 1427 N N . HIS A 1 182 ? -27.989 -33.167 -7.077 1.00 48.59 182 HIS A N 1
ATOM 1428 C CA . HIS A 1 182 ? -26.779 -33.399 -7.851 1.00 48.59 182 HIS A CA 1
ATOM 1429 C C . HIS A 1 182 ? -26.010 -34.514 -7.135 1.00 48.59 182 HIS A C 1
ATOM 1431 O O . HIS A 1 182 ? -25.157 -34.272 -6.281 1.00 48.59 182 HIS A O 1
ATOM 1437 N N . THR A 1 183 ? -26.395 -35.754 -7.421 1.00 66.06 183 THR A N 1
ATOM 1438 C CA . THR A 1 183 ? -25.537 -36.906 -7.194 1.00 66.06 183 THR A CA 1
ATOM 1439 C C . THR A 1 183 ? -24.358 -36.819 -8.161 1.00 66.06 183 THR A C 1
ATOM 1441 O O . THR A 1 183 ? -24.477 -36.343 -9.289 1.00 66.06 183 THR A O 1
ATOM 1444 N N . ASP A 1 184 ? -23.216 -37.293 -7.678 1.00 55.41 184 ASP A N 1
ATOM 1445 C CA . ASP A 1 184 ? -22.063 -37.726 -8.465 1.00 55.41 184 ASP A CA 1
ATOM 1446 C C . ASP A 1 184 ? -21.111 -36.647 -8.995 1.00 55.41 184 ASP A C 1
ATOM 1448 O O . ASP A 1 184 ? -21.121 -36.246 -10.156 1.00 55.41 184 ASP A O 1
ATOM 1452 N N . ALA A 1 185 ? -20.149 -36.293 -8.139 1.00 55.16 185 ALA A N 1
ATOM 1453 C CA . ALA A 1 185 ? -18.801 -35.952 -8.585 1.00 55.16 185 ALA A CA 1
ATOM 1454 C C . ALA A 1 185 ? -17.757 -36.441 -7.563 1.00 55.16 185 ALA A C 1
ATOM 1456 O O . ALA A 1 185 ? -17.253 -35.703 -6.723 1.00 55.16 185 ALA A O 1
ATOM 1457 N N . THR A 1 186 ? -17.462 -37.737 -7.658 1.00 58.03 186 THR A N 1
ATOM 1458 C CA . THR A 1 186 ? -16.099 -38.288 -7.630 1.00 58.03 186 THR A CA 1
ATOM 1459 C C . THR A 1 186 ? -15.193 -37.845 -6.470 1.00 58.03 186 THR A C 1
ATOM 1461 O O . THR A 1 186 ? -14.295 -37.017 -6.622 1.00 58.03 186 THR A O 1
ATOM 1464 N N . CYS A 1 187 ? -15.334 -38.512 -5.321 1.00 47.91 187 CYS A N 1
ATOM 1465 C CA . CYS A 1 187 ? -14.242 -38.642 -4.357 1.00 47.91 187 CYS A CA 1
ATOM 1466 C C . CYS A 1 187 ? -13.072 -39.402 -5.007 1.00 47.91 187 CYS A C 1
ATOM 1468 O O . CYS A 1 187 ? -13.068 -40.631 -5.044 1.00 47.91 187 CYS A O 1
ATOM 1470 N N . LEU A 1 188 ? -12.062 -38.686 -5.505 1.00 63.50 188 LEU A N 1
ATOM 1471 C CA . LEU A 1 188 ? -10.763 -39.294 -5.793 1.00 63.50 188 LEU A CA 1
ATOM 1472 C C . LEU A 1 188 ? -9.969 -39.456 -4.485 1.00 63.50 188 LEU A C 1
ATOM 1474 O O . LEU A 1 188 ? -9.901 -38.515 -3.688 1.00 63.50 188 LEU A O 1
ATOM 1478 N N . PRO A 1 189 ? -9.352 -40.625 -4.241 1.00 62.69 189 PRO A N 1
ATOM 1479 C CA . PRO A 1 189 ? -8.582 -40.866 -3.032 1.00 62.69 189 PRO A CA 1
ATOM 1480 C C . PRO A 1 189 ? -7.298 -40.031 -3.023 1.00 62.69 189 PRO A C 1
ATOM 1482 O O . PRO A 1 189 ? -6.445 -40.122 -3.907 1.00 62.69 189 PRO A O 1
ATOM 1485 N N . PHE A 1 190 ? -7.158 -39.241 -1.962 1.00 57.09 190 PHE A N 1
ATOM 1486 C CA . PHE A 1 190 ? -5.961 -38.503 -1.582 1.00 57.09 190 PHE A CA 1
ATOM 1487 C C . PHE A 1 190 ? -4.812 -39.487 -1.290 1.00 57.09 190 PHE A C 1
ATOM 1489 O O . PHE A 1 190 ? -4.684 -40.010 -0.181 1.00 57.09 190 PHE A O 1
ATOM 1496 N N . GLN A 1 191 ? -3.980 -39.783 -2.294 1.00 63.53 191 GLN A N 1
ATOM 1497 C CA . GLN A 1 191 ? -2.769 -40.581 -2.106 1.00 63.53 191 GLN A CA 1
ATOM 1498 C C . GLN A 1 191 ? -1.710 -39.756 -1.364 1.00 63.53 191 GLN A C 1
ATOM 1500 O O . GLN A 1 191 ? -1.125 -38.818 -1.903 1.00 63.53 191 GLN A O 1
ATOM 1505 N N . ARG A 1 192 ? -1.441 -40.140 -0.111 1.00 61.31 192 ARG A N 1
ATOM 1506 C CA . ARG A 1 192 ? -0.261 -39.705 0.643 1.00 61.31 192 ARG A CA 1
ATOM 1507 C C . ARG A 1 192 ? 0.995 -40.223 -0.063 1.00 61.31 192 ARG A C 1
ATOM 1509 O O . ARG A 1 192 ? 1.212 -41.431 -0.100 1.00 61.31 192 ARG A O 1
ATOM 1516 N N . ARG A 1 193 ? 1.846 -39.330 -0.570 1.00 59.19 193 ARG A N 1
ATOM 1517 C CA . ARG A 1 193 ? 3.250 -39.661 -0.851 1.00 59.19 193 ARG A CA 1
ATOM 1518 C C . ARG A 1 193 ? 4.084 -39.363 0.389 1.00 59.19 193 ARG A C 1
ATOM 1520 O O . ARG A 1 193 ? 4.109 -38.232 0.864 1.00 59.19 193 ARG A O 1
ATOM 1527 N N . ALA A 1 194 ? 4.721 -40.408 0.902 1.00 64.38 194 ALA A N 1
ATOM 1528 C CA . ALA A 1 194 ? 5.830 -40.337 1.835 1.00 64.38 194 ALA A CA 1
ATOM 1529 C C . ALA A 1 194 ? 7.142 -40.378 1.038 1.00 64.38 194 ALA A C 1
ATOM 1531 O O . ALA A 1 194 ? 7.262 -41.231 0.156 1.00 64.38 194 ALA A O 1
ATOM 1532 N N . ALA A 1 195 ? 8.051 -39.452 1.360 1.00 60.94 195 ALA A N 1
ATOM 1533 C CA . ALA A 1 195 ? 9.517 -39.451 1.228 1.00 60.94 195 ALA A CA 1
ATOM 1534 C C . ALA A 1 195 ? 9.996 -38.011 1.006 1.00 60.94 195 ALA A C 1
ATOM 1536 O O . ALA A 1 195 ? 9.717 -37.458 -0.082 1.00 60.94 195 ALA A O 1
#

Nearest PDB structures (foldseek):
  2efo-assembly1_A  TM=6.045E-01  e=7.692E-01  Sulfurisphaera tokodaii str. 7
  3vep-assembly4_H  TM=6.352E-01  e=1.872E+00  Mycobacterium tuberculosis
  8qa9-assembly1_D  TM=4.412E-01  e=8.197E-01  Escherichia coli
  7w59-assembly1_L  TM=3.347E-01  e=2.414E+00  Homo sapiens
  9esh-assembly1_W  TM=3.229E-01  e=5.174E+00  Schizosaccharomyces pombe

Radius of gyration: 31.87 Å; Cα contacts (8 Å, |Δi|>4): 68; chains: 1; bounding box: 81×73×68 Å